Protein AF-A0A1Z4ESZ8-F1 (afdb_monomer_lite)

pLDDT: mean 89.97, std 11.58, range [32.25, 98.75]

Foldseek 3Di:
DPDPAPDQDPLLVQVLLVLQADDLVQFPDWDADVFARIKTQGDDDVRAIAAEHEEEFDLDVLVVCCVPPPCQVVCVQVVHDHPDPVNPQAFDWDWDWDWDADPVGIDDTDTGIDGDGDPPPGDALLVRLLVVLVVSQVVNVVHDPRHLFYAYEYEYPHCVPPFADDQQDWGFLPRNNDPSSVVSLQPGRHLWYWYWGAGPVRFIWIFTNVQSVVVVLQVLLLVLCCVQPNHPVVADQLLSQVLSQLLCVVVVHHWFWDQDPVGTFIDDRQWTWGQDPVGIDIGGRNSHRDGDGDDRDDRPDDPVSSCSSSVSSVVCVVPHIDIDSDIDGTSDHSVRSCVVVVSDPPPPVPDD

Secondary structure (DSSP, 8-state):
-PPPP-PPPHHHHHHHHHHHH--GGGEEEEEE-SSSSEEEEESSTT--EEEEEEEEE-SSHHHHHHHHSTTHHHHHHHTPPPSSTTHHHHSEEEEEEE--EETTEEPPPEEEEEEE---TTPPPHHHHHHHHHHHHHHHGGGSPTT-S-EEEEEEE--TTT--PPPTTS-EEHHHHS-HHHHHHHHH---S-EEEEEE-TT--EEEEEHHHHHHHHHHHHHHHHHHHHHSSGGGS-HHHHHHHHHHHHHHTT--PEEEEETTEEEEEETTEEEEEETTEEEEEE-TTSPPPPPPPPPPP-S-HHHHHHHHHHHHHHHHH---EE---B--SS-HHHHHHHTT--STTTTT--

Organism: NCBI:txid1520670

Sequence (352 aa):
MKQPRPWITKQQIERMIFNTVYNPDHVADVSPHDRPDFVLTAYGPRQSKFGVEITEVFEDESEARLQNIDGYFDDLMEGKPHRHRDDIDALKVETVQIMTRGAEGLDEPVSVRAIVRQVTGHPSLAALLAQRIQDKDARAANYKPGLTHVNLVINDRTHRVLSPPALGDDYPVTTYLSADLRAALSGSRFHEVHLVSQDSKGNETVRGLRTLMMVEAAYVFLE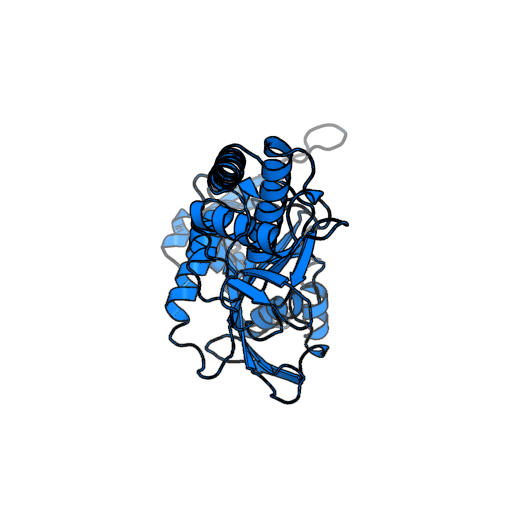AVKATVGAPHECSDEDSHLLFIAACERQGFTLHYVDDESGVHAQFGSVGVQFTDSGIKLFDGYYRAPQTPTDRPASTLDPELTEQIVGKYVEFAETGSFSCAYGVAPVRTFKQSREELGITEAAEKMEC

Radius of gyration: 23.89 Å; chains: 1; bounding box: 64×58×65 Å

Structure (mmCIF, N/CA/C/O backbone):
data_AF-A0A1Z4ESZ8-F1
#
_entry.id   AF-A0A1Z4ESZ8-F1
#
loop_
_atom_site.group_PDB
_atom_site.id
_atom_site.type_symbol
_atom_site.label_atom_id
_atom_site.label_alt_id
_atom_site.label_comp_id
_atom_site.label_asym_id
_atom_site.label_entity_id
_atom_site.label_seq_id
_atom_site.pdbx_PDB_ins_code
_atom_site.Cartn_x
_atom_site.Cartn_y
_atom_site.Cartn_z
_atom_site.occupancy
_atom_site.B_iso_or_equiv
_atom_site.auth_seq_id
_atom_site.auth_comp_id
_atom_site.auth_asym_id
_atom_site.auth_atom_id
_atom_site.pdbx_PDB_model_num
ATOM 1 N N . MET A 1 1 ? -34.989 4.803 28.672 1.00 38.62 1 MET A N 1
ATOM 2 C CA . MET A 1 1 ? -34.139 3.724 28.125 1.00 38.62 1 MET A CA 1
ATOM 3 C C . MET A 1 1 ? -33.509 4.246 26.846 1.00 38.62 1 MET A C 1
ATOM 5 O O . MET A 1 1 ? -34.247 4.498 25.903 1.00 38.62 1 MET A O 1
ATOM 9 N N . LYS A 1 2 ? -32.196 4.515 26.833 1.00 40.22 2 LYS A N 1
ATOM 10 C CA . LYS A 1 2 ? -31.487 4.820 25.580 1.00 40.22 2 LYS A CA 1
ATOM 11 C C . LYS A 1 2 ? -31.473 3.525 24.765 1.00 40.22 2 LYS A C 1
ATOM 13 O O . LYS A 1 2 ? -31.100 2.491 25.314 1.00 40.22 2 LYS A O 1
ATOM 18 N N . GLN A 1 3 ? -31.955 3.555 23.524 1.00 40.12 3 GLN A N 1
ATOM 19 C CA . GLN A 1 3 ? -31.787 2.404 22.639 1.00 40.12 3 GLN A CA 1
ATOM 20 C C . GLN A 1 3 ? -30.281 2.135 22.491 1.00 40.12 3 GLN A C 1
ATOM 22 O O . GLN A 1 3 ? -29.522 3.101 22.363 1.00 40.12 3 GLN A O 1
ATOM 27 N N . PRO A 1 4 ? -29.836 0.870 22.574 1.00 46.72 4 PRO A N 1
ATOM 28 C CA . PRO A 1 4 ? -28.438 0.539 22.339 1.00 46.72 4 PRO A CA 1
ATOM 29 C C . PRO A 1 4 ? -28.045 1.030 20.942 1.00 46.72 4 PRO A C 1
ATOM 31 O O . PRO A 1 4 ? -28.818 0.887 19.991 1.00 46.72 4 PRO A O 1
ATOM 34 N N . ARG A 1 5 ? -26.877 1.670 20.838 1.00 51.44 5 ARG A N 1
ATOM 35 C CA . ARG A 1 5 ? -26.348 2.154 19.558 1.00 51.44 5 ARG A CA 1
ATOM 36 C C . ARG A 1 5 ? -26.197 0.950 18.611 1.00 51.44 5 ARG A C 1
ATOM 38 O O . ARG A 1 5 ? -25.740 -0.095 19.068 1.00 51.44 5 ARG A O 1
ATOM 45 N N . PRO A 1 6 ? -26.588 1.048 17.328 1.00 57.00 6 PRO A N 1
ATOM 46 C CA . PRO A 1 6 ? -26.322 -0.020 16.375 1.00 57.00 6 PRO A CA 1
ATOM 47 C C . PRO A 1 6 ? -24.807 -0.127 16.174 1.00 57.00 6 PRO A C 1
ATOM 49 O O . PRO A 1 6 ? -24.168 0.792 15.662 1.00 57.00 6 PRO A O 1
ATOM 52 N N . TRP A 1 7 ? -24.240 -1.229 16.650 1.00 70.12 7 TRP A N 1
ATOM 53 C CA . TRP A 1 7 ? -22.808 -1.500 16.609 1.00 70.12 7 TRP A CA 1
ATOM 54 C C . TRP A 1 7 ? -22.359 -1.862 15.194 1.00 70.12 7 TRP A C 1
ATOM 56 O O . TRP A 1 7 ? -23.068 -2.567 14.473 1.00 70.12 7 TRP A O 1
ATOM 66 N N . ILE A 1 8 ? -21.168 -1.400 14.808 1.00 81.56 8 ILE A N 1
ATOM 67 C CA . ILE A 1 8 ? -20.562 -1.762 13.526 1.00 81.56 8 ILE A CA 1
ATOM 68 C C . ILE A 1 8 ? -19.919 -3.140 13.679 1.00 81.56 8 ILE A C 1
ATOM 70 O O . ILE A 1 8 ? -19.031 -3.343 14.503 1.00 81.56 8 ILE A O 1
ATOM 74 N N . THR A 1 9 ? -20.378 -4.106 12.894 1.00 88.44 9 THR A N 1
ATOM 75 C CA . THR A 1 9 ? -19.790 -5.448 12.849 1.00 88.44 9 THR A CA 1
ATOM 76 C C . THR A 1 9 ? -18.448 -5.435 12.118 1.00 88.44 9 THR A C 1
ATOM 78 O O . THR A 1 9 ? -18.208 -4.599 11.247 1.00 88.44 9 THR A O 1
ATOM 81 N N . LYS A 1 10 ? -17.596 -6.429 12.393 1.00 89.62 10 LYS A N 1
ATOM 82 C CA . LYS A 1 10 ? -16.334 -6.625 11.664 1.00 89.62 10 LYS A CA 1
ATOM 83 C C . LYS A 1 10 ? -16.539 -6.653 10.138 1.00 89.62 10 LYS A C 1
ATOM 85 O O . LYS A 1 10 ? -15.829 -5.960 9.422 1.00 89.62 10 LYS A O 1
ATOM 90 N N . GLN A 1 11 ? -17.560 -7.367 9.658 1.00 92.31 11 GLN A N 1
ATOM 91 C CA . GLN A 1 11 ? -17.887 -7.439 8.226 1.00 92.31 11 GLN A CA 1
ATOM 92 C C . GLN A 1 11 ? -18.282 -6.075 7.638 1.00 92.31 11 GLN A C 1
ATOM 94 O O . GLN A 1 11 ? -17.966 -5.782 6.487 1.00 92.31 11 GLN A O 1
ATOM 99 N N . GLN A 1 12 ? -18.960 -5.221 8.413 1.00 92.75 12 GLN A N 1
ATOM 100 C CA . GLN A 1 12 ? -19.260 -3.852 7.986 1.00 92.75 12 GLN A CA 1
ATOM 101 C C . GLN A 1 12 ? -17.991 -2.997 7.922 1.00 92.75 12 GLN A C 1
ATOM 103 O O . GLN A 1 12 ? -17.829 -2.271 6.949 1.00 92.75 12 GLN A O 1
ATOM 108 N N . ILE A 1 13 ? -17.074 -3.119 8.890 1.00 93.12 13 ILE A N 1
ATOM 109 C CA . ILE A 1 13 ? -15.771 -2.429 8.850 1.00 93.12 13 ILE A CA 1
ATOM 110 C C . ILE A 1 13 ? -14.974 -2.870 7.618 1.00 93.12 13 ILE A C 1
ATOM 112 O O . ILE A 1 13 ? -14.523 -2.024 6.852 1.00 93.12 13 ILE A O 1
ATOM 116 N N . GLU A 1 14 ? -14.860 -4.178 7.376 1.00 96.19 14 GLU A N 1
ATOM 117 C CA . GLU A 1 14 ? -14.172 -4.725 6.200 1.00 96.19 14 GLU A CA 1
ATOM 118 C C . GLU A 1 14 ? -14.803 -4.226 4.899 1.00 96.19 14 GLU A C 1
ATOM 120 O O . GLU A 1 14 ? -14.090 -3.819 3.983 1.00 96.19 14 GLU A O 1
ATOM 125 N N . ARG A 1 15 ? -16.140 -4.171 4.831 1.00 96.19 15 ARG A N 1
ATOM 126 C CA . ARG A 1 15 ? -16.850 -3.620 3.671 1.00 96.19 15 ARG A CA 1
ATOM 127 C C . ARG A 1 15 ? -16.594 -2.126 3.483 1.00 96.19 15 ARG A C 1
ATOM 129 O O . ARG A 1 15 ? -16.472 -1.680 2.346 1.00 96.19 15 ARG A O 1
ATOM 136 N N . MET A 1 16 ? -16.513 -1.360 4.568 1.00 95.94 16 MET A N 1
ATOM 137 C CA . MET A 1 16 ? -16.183 0.062 4.510 1.00 95.94 16 MET A CA 1
ATOM 138 C C . MET A 1 16 ? -14.753 0.268 3.992 1.00 95.94 16 MET A C 1
ATOM 140 O O . MET A 1 16 ? -14.576 1.045 3.063 1.00 95.94 16 MET A O 1
ATOM 144 N N . ILE A 1 17 ? -13.764 -0.478 4.507 1.00 97.56 17 ILE A N 1
ATOM 145 C CA . ILE A 1 17 ? -12.368 -0.428 4.027 1.00 97.56 17 ILE A CA 1
ATOM 146 C C . ILE A 1 17 ? -12.288 -0.825 2.546 1.00 97.56 17 ILE A C 1
ATOM 148 O O . ILE A 1 17 ? -11.604 -0.176 1.756 1.00 97.56 17 ILE A O 1
ATOM 152 N N . PHE A 1 18 ? -13.005 -1.881 2.153 1.00 98.00 18 PHE A N 1
ATOM 153 C CA . PHE A 1 18 ? -13.087 -2.326 0.764 1.00 98.00 18 PHE A CA 1
ATOM 154 C C . PHE A 1 18 ? -13.586 -1.209 -0.165 1.00 98.00 18 PHE A C 1
ATOM 156 O O . PHE A 1 18 ? -12.952 -0.928 -1.183 1.00 98.00 18 PHE A O 1
ATOM 163 N N . ASN A 1 19 ? -14.683 -0.540 0.207 1.00 97.19 19 ASN A N 1
ATOM 164 C CA . ASN A 1 19 ? -15.275 0.553 -0.568 1.00 97.19 19 ASN A CA 1
ATOM 165 C C . ASN A 1 19 ? -14.361 1.791 -0.663 1.00 97.19 19 ASN A C 1
ATOM 167 O O . ASN A 1 19 ? -14.568 2.624 -1.544 1.00 97.19 19 ASN A O 1
ATOM 171 N N . THR A 1 20 ? -13.361 1.928 0.213 1.00 98.00 20 THR A N 1
ATOM 172 C CA . THR A 1 20 ? -12.365 3.004 0.125 1.00 98.00 20 THR A CA 1
ATOM 173 C C . THR A 1 20 ? -11.458 2.847 -1.094 1.00 98.00 20 THR A C 1
ATOM 175 O O . THR A 1 20 ? -11.047 3.843 -1.685 1.00 98.00 20 THR A O 1
ATOM 178 N N . VAL A 1 21 ? -11.166 1.609 -1.501 1.00 98.00 21 VAL A N 1
ATOM 179 C CA . VAL A 1 21 ? -10.238 1.301 -2.604 1.00 98.00 21 VAL A CA 1
ATOM 180 C C . VAL A 1 21 ? -10.980 0.896 -3.877 1.00 98.00 21 VAL A C 1
ATOM 182 O O . VAL A 1 21 ? -10.593 1.292 -4.975 1.00 98.00 21 VAL A O 1
ATOM 185 N N . TYR A 1 22 ? -12.048 0.111 -3.744 1.00 97.69 22 TYR A N 1
ATOM 186 C CA . TYR A 1 22 ? -12.740 -0.498 -4.873 1.00 97.69 22 TYR A CA 1
ATOM 187 C C . TYR A 1 22 ? -14.083 0.167 -5.144 1.00 97.69 22 TYR A C 1
ATOM 189 O O . TYR A 1 22 ? -14.877 0.387 -4.231 1.00 97.69 22 TYR A O 1
ATOM 197 N N . ASN A 1 23 ? -14.367 0.416 -6.424 1.00 95.56 23 ASN A N 1
ATOM 198 C CA . ASN A 1 23 ? -15.691 0.823 -6.874 1.00 95.56 23 ASN A CA 1
ATOM 199 C C . ASN A 1 23 ? -16.489 -0.418 -7.306 1.00 95.56 23 ASN A C 1
ATOM 201 O O . ASN A 1 23 ? -16.127 -1.027 -8.318 1.00 95.56 23 ASN A O 1
ATOM 205 N N . PRO A 1 24 ? -17.577 -0.790 -6.604 1.00 92.88 24 PRO A N 1
ATOM 206 C CA . PRO A 1 24 ? -18.427 -1.907 -7.010 1.00 92.88 24 PRO A CA 1
ATOM 207 C C . PRO A 1 24 ? -18.969 -1.773 -8.439 1.00 92.88 24 PRO A C 1
ATOM 209 O O . PRO A 1 24 ? -19.173 -2.784 -9.098 1.00 92.88 24 PRO A O 1
ATOM 212 N N . ASP A 1 25 ? -19.129 -0.547 -8.947 1.00 93.94 25 ASP A N 1
ATOM 213 C CA . ASP A 1 25 ? -19.635 -0.304 -10.303 1.00 93.94 25 ASP A CA 1
ATOM 214 C C . ASP A 1 25 ? -18.610 -0.653 -11.399 1.00 93.94 25 ASP A C 1
ATOM 216 O O . ASP A 1 25 ? -18.964 -0.759 -12.572 1.00 93.94 25 ASP A O 1
ATOM 220 N N . HIS A 1 26 ? -17.335 -0.852 -11.043 1.00 93.69 26 HIS A N 1
ATOM 221 C CA . HIS A 1 26 ? -16.265 -1.235 -11.976 1.00 93.69 26 HIS A CA 1
ATOM 222 C C . HIS A 1 26 ? -16.089 -2.754 -12.112 1.00 93.69 26 HIS A C 1
ATOM 224 O O . HIS A 1 26 ? -15.237 -3.215 -12.874 1.00 93.69 26 HIS A O 1
ATOM 230 N N . VAL A 1 27 ? -16.892 -3.546 -11.401 1.00 95.25 27 VAL A N 1
ATOM 231 C CA . VAL A 1 27 ? -16.873 -5.012 -11.456 1.00 95.25 27 VAL A CA 1
ATOM 232 C C . VAL A 1 27 ? -18.283 -5.561 -11.649 1.00 95.25 27 VAL A C 1
ATOM 234 O O . VAL A 1 27 ? -19.268 -4.904 -11.333 1.00 95.25 27 VAL A O 1
ATOM 237 N N . ALA A 1 28 ? -18.386 -6.770 -12.195 1.00 95.19 28 ALA A N 1
ATOM 238 C CA . ALA A 1 28 ? -19.669 -7.412 -12.464 1.00 95.19 28 ALA A CA 1
ATOM 239 C C . ALA A 1 28 ? -20.355 -7.926 -11.190 1.00 95.19 28 ALA A C 1
ATOM 241 O O . ALA A 1 28 ? -21.580 -7.981 -11.132 1.00 95.19 28 ALA A O 1
ATOM 242 N N . ASP A 1 29 ? -19.569 -8.341 -10.195 1.00 96.94 29 ASP A N 1
ATOM 243 C CA . ASP A 1 29 ? -20.065 -8.857 -8.919 1.00 96.94 29 ASP A CA 1
ATOM 244 C C . ASP A 1 29 ? -19.020 -8.676 -7.810 1.00 96.94 29 ASP A C 1
ATOM 246 O O . ASP A 1 29 ? -17.814 -8.748 -8.072 1.00 96.94 29 ASP A O 1
ATOM 250 N N . VAL A 1 30 ? -19.494 -8.489 -6.574 1.00 97.25 30 VAL A N 1
ATOM 251 C CA . VAL A 1 30 ? -18.685 -8.456 -5.347 1.00 97.25 30 VAL A CA 1
ATOM 252 C C . VAL A 1 30 ? -19.344 -9.359 -4.313 1.00 97.25 30 VAL A C 1
ATOM 254 O O . VAL A 1 30 ? -20.401 -9.029 -3.772 1.00 97.25 30 VAL A O 1
ATOM 257 N N . SER A 1 31 ? -18.676 -10.457 -3.973 1.00 97.06 31 SER A N 1
ATOM 258 C CA . SER A 1 31 ? -19.169 -11.434 -3.000 1.00 97.06 31 SER A CA 1
ATOM 259 C C . SER A 1 31 ? -18.265 -11.487 -1.761 1.00 97.06 31 SER A C 1
ATOM 261 O O . SER A 1 31 ? -17.045 -11.585 -1.919 1.00 97.06 31 SER A O 1
ATOM 263 N N . PRO A 1 32 ? -18.815 -11.414 -0.531 1.00 97.19 32 PRO A N 1
ATOM 264 C CA . PRO A 1 32 ? -18.036 -11.652 0.680 1.00 97.19 32 PRO A CA 1
ATOM 265 C C . PRO A 1 32 ? -17.621 -13.124 0.757 1.00 97.19 32 PRO A C 1
ATOM 267 O O . PRO A 1 32 ? -18.346 -14.016 0.302 1.00 97.19 32 PRO A O 1
ATOM 270 N N . HIS A 1 33 ? -16.452 -13.385 1.325 1.00 96.50 33 HIS A N 1
ATOM 271 C CA . HIS A 1 33 ? -15.898 -14.725 1.462 1.00 96.50 33 HIS A CA 1
ATOM 272 C C . HIS A 1 33 ? -14.962 -14.781 2.679 1.00 96.50 33 HIS A C 1
ATOM 274 O O . HIS A 1 33 ? -14.528 -13.752 3.166 1.00 96.50 33 HIS A O 1
ATOM 280 N N . ASP A 1 34 ? -14.660 -15.969 3.207 1.00 92.56 34 ASP A N 1
ATOM 281 C CA . ASP A 1 34 ? -13.824 -16.058 4.418 1.00 92.56 34 ASP A CA 1
ATOM 282 C C . ASP A 1 34 ? -12.325 -15.882 4.121 1.00 92.56 34 ASP A C 1
ATOM 284 O O . ASP A 1 34 ? -11.550 -15.500 4.994 1.00 92.56 34 ASP A O 1
ATOM 288 N N . ARG A 1 35 ? -11.902 -16.296 2.917 1.00 94.88 35 ARG A N 1
ATOM 289 C CA . ARG A 1 35 ? -10.501 -16.356 2.455 1.00 94.88 35 ARG A CA 1
ATOM 290 C C . ARG A 1 35 ? -10.402 -16.288 0.920 1.00 94.88 35 ARG A C 1
ATOM 292 O O . ARG A 1 35 ? -10.638 -17.315 0.268 1.00 94.88 35 ARG A O 1
ATOM 299 N N . PRO A 1 36 ? -10.069 -15.144 0.306 1.00 97.38 36 PRO A N 1
ATOM 300 C CA . PRO A 1 36 ? -9.912 -13.826 0.934 1.00 97.38 36 PRO A CA 1
ATOM 301 C C . PRO A 1 36 ? -11.265 -13.224 1.352 1.00 97.38 36 PRO A C 1
ATOM 303 O O . PRO A 1 36 ? -12.292 -13.818 1.024 1.00 97.38 36 PRO A O 1
ATOM 306 N N . ASP A 1 37 ? -11.261 -12.075 2.037 1.00 97.94 37 ASP A N 1
ATOM 307 C CA . ASP A 1 37 ? -12.473 -11.411 2.567 1.00 97.94 37 ASP A CA 1
ATOM 308 C C . ASP A 1 37 ? -13.522 -11.058 1.488 1.00 97.94 37 ASP A C 1
ATOM 310 O O . ASP A 1 37 ? -14.734 -11.114 1.718 1.00 97.94 37 ASP A O 1
ATOM 314 N N . PHE A 1 38 ? -13.073 -10.732 0.270 1.00 98.38 38 PHE A N 1
ATOM 315 C CA . PHE A 1 38 ? -13.943 -10.471 -0.879 1.00 98.38 38 PHE A CA 1
ATOM 316 C C . PHE A 1 38 ? -13.449 -11.172 -2.143 1.00 98.38 38 PHE A C 1
ATOM 318 O O . PHE A 1 38 ? -12.249 -11.263 -2.403 1.00 98.38 38 PHE A O 1
ATOM 325 N N . VAL A 1 39 ? -14.386 -11.620 -2.979 1.00 98.25 39 VAL A N 1
ATOM 326 C CA . VAL A 1 39 ? -14.124 -12.105 -4.340 1.00 98.25 39 VAL A CA 1
ATOM 327 C C . VAL A 1 39 ? -14.911 -11.258 -5.327 1.00 98.25 39 VAL A C 1
ATOM 329 O O . VAL A 1 39 ? -16.138 -11.161 -5.232 1.00 98.25 39 VAL A O 1
ATOM 332 N N . LEU A 1 40 ? -14.198 -10.678 -6.286 1.00 97.94 40 LEU A N 1
ATOM 333 C CA . LEU A 1 40 ? -14.747 -9.812 -7.317 1.00 97.94 40 LEU A CA 1
ATOM 334 C C . LEU A 1 40 ? -14.712 -10.535 -8.658 1.00 97.94 40 LEU A C 1
ATOM 336 O O . LEU A 1 40 ? -13.779 -11.288 -8.948 1.00 97.94 40 LEU A O 1
ATOM 340 N N . THR A 1 41 ? -15.720 -10.283 -9.486 1.00 96.81 41 THR A N 1
ATOM 341 C CA . THR A 1 41 ? -15.767 -10.766 -10.870 1.00 96.81 41 THR A CA 1
ATOM 342 C C . THR A 1 41 ? -15.554 -9.585 -11.807 1.00 96.81 41 THR A C 1
ATOM 344 O O . THR A 1 41 ? -16.381 -8.678 -11.853 1.00 96.81 41 THR A O 1
ATOM 347 N N . ALA A 1 42 ? -14.453 -9.576 -12.556 1.00 92.62 42 ALA A N 1
ATOM 348 C CA . ALA A 1 42 ? -14.170 -8.510 -13.511 1.00 92.62 42 ALA A CA 1
ATOM 349 C C . ALA A 1 42 ? -15.162 -8.534 -14.686 1.00 92.62 42 ALA A C 1
ATOM 351 O O . ALA A 1 42 ? -15.599 -9.602 -15.131 1.00 92.62 42 ALA A O 1
ATOM 352 N N . TYR A 1 43 ? -15.480 -7.358 -15.232 1.00 88.81 43 TYR A N 1
ATOM 353 C CA . TYR A 1 43 ? -16.178 -7.275 -16.512 1.00 88.81 43 TYR A CA 1
ATOM 354 C C . TYR A 1 43 ? -15.297 -7.834 -17.635 1.00 88.81 43 TYR A C 1
ATOM 356 O O . TYR A 1 43 ? -14.094 -7.588 -17.684 1.00 88.81 43 TYR A O 1
ATOM 364 N N . GLY A 1 44 ? -15.902 -8.577 -18.561 1.00 82.50 44 GLY A N 1
ATOM 365 C CA . GLY A 1 44 ? -15.219 -9.070 -19.753 1.00 82.50 44 GLY A CA 1
ATOM 366 C C . GLY A 1 44 ? -15.637 -10.483 -20.159 1.00 82.50 44 GLY A C 1
ATOM 367 O O . GLY A 1 44 ? -16.321 -11.182 -19.408 1.00 82.50 44 GLY A O 1
ATOM 368 N N . PRO A 1 45 ? -15.203 -10.936 -21.346 1.00 72.00 45 PRO A N 1
ATOM 369 C CA . PRO A 1 45 ? -15.664 -12.188 -21.947 1.00 72.00 45 PRO A CA 1
ATOM 370 C C . PRO A 1 45 ? -15.266 -13.439 -21.152 1.00 72.00 45 PRO A C 1
ATOM 372 O O . PRO A 1 45 ? -15.931 -14.463 -21.254 1.00 72.00 45 PRO A O 1
ATOM 375 N N . ARG A 1 46 ? -14.193 -13.365 -20.351 1.00 77.25 46 ARG A N 1
ATOM 376 C CA . ARG A 1 46 ? -13.706 -14.482 -19.524 1.00 77.25 46 ARG A CA 1
ATOM 377 C C . ARG A 1 46 ? -14.193 -14.446 -18.071 1.00 77.25 46 ARG A C 1
ATOM 379 O O . ARG A 1 46 ? -13.929 -15.407 -17.360 1.00 77.25 46 ARG A O 1
ATOM 386 N N . GLN A 1 47 ? -14.863 -13.366 -17.641 1.00 83.69 47 GLN A N 1
ATOM 387 C CA . GLN A 1 47 ? -15.348 -13.160 -16.263 1.00 83.69 47 GLN A CA 1
ATOM 388 C C . GLN A 1 47 ? -14.344 -13.626 -15.193 1.00 83.69 47 GLN A C 1
ATOM 390 O O . GLN A 1 47 ? -14.669 -14.412 -14.298 1.00 83.69 47 GLN A O 1
ATOM 395 N N . SER A 1 48 ? -13.087 -13.192 -15.322 1.00 92.94 48 SER A N 1
ATOM 396 C CA . SER A 1 48 ? -12.027 -13.574 -14.390 1.00 92.94 48 SER A CA 1
ATOM 397 C C . SER A 1 48 ? -12.354 -13.099 -12.978 1.00 92.94 48 SER A C 1
ATOM 399 O O . SER A 1 48 ? -12.876 -11.998 -12.788 1.00 92.94 48 SER A O 1
ATOM 401 N N . LYS A 1 49 ? -12.019 -13.926 -11.987 1.00 96.94 49 LYS A N 1
ATOM 402 C CA . LYS A 1 49 ? -12.243 -13.624 -10.574 1.00 96.94 49 LYS A CA 1
ATOM 403 C C . LYS A 1 49 ? -10.936 -13.306 -9.884 1.00 96.94 49 LYS A C 1
ATOM 405 O O . LYS A 1 49 ? -9.954 -14.009 -10.102 1.00 96.94 49 LYS A O 1
ATOM 410 N N . PHE A 1 50 ? -10.948 -12.318 -9.007 1.00 97.50 50 PHE A N 1
ATOM 411 C CA . PHE A 1 50 ? -9.813 -12.000 -8.151 1.00 97.50 50 PHE A CA 1
ATOM 412 C C . PHE A 1 50 ? -10.275 -11.728 -6.725 1.00 97.50 50 PHE A C 1
ATOM 414 O O . PHE A 1 50 ? -11.461 -11.515 -6.464 1.00 97.50 50 PHE A O 1
ATOM 421 N N . GLY A 1 51 ? -9.338 -11.833 -5.794 1.00 98.06 51 GLY A N 1
ATOM 422 C CA . GLY A 1 51 ? -9.598 -11.664 -4.376 1.00 98.06 51 GLY A CA 1
ATOM 423 C C . GLY A 1 51 ? -9.151 -10.312 -3.844 1.00 98.06 51 GLY A C 1
ATOM 424 O O . GLY A 1 51 ? -8.190 -9.733 -4.346 1.00 98.06 51 GLY A O 1
ATOM 425 N N . VAL A 1 52 ? -9.794 -9.859 -2.776 1.00 98.62 52 VAL A N 1
ATOM 426 C CA . VAL A 1 52 ? -9.326 -8.736 -1.962 1.00 98.62 52 VAL A CA 1
ATOM 427 C C . VAL A 1 52 ? -9.344 -9.165 -0.503 1.00 98.62 52 VAL A C 1
ATOM 429 O O . VAL A 1 52 ? -10.394 -9.513 0.032 1.00 98.62 52 VAL A O 1
ATOM 432 N N . GLU A 1 53 ? -8.168 -9.166 0.112 1.00 98.50 53 GLU A N 1
ATOM 433 C CA . GLU A 1 53 ? -7.980 -9.384 1.544 1.00 98.50 53 GLU A CA 1
ATOM 434 C C . GLU A 1 53 ? -7.935 -8.031 2.253 1.00 98.50 53 GLU A C 1
ATOM 436 O O . GLU A 1 53 ? -7.250 -7.113 1.797 1.00 98.50 53 GLU A O 1
ATOM 441 N N . ILE A 1 54 ? -8.622 -7.913 3.383 1.00 98.38 54 ILE A N 1
ATOM 442 C CA . ILE A 1 54 ? -8.641 -6.727 4.226 1.00 98.38 54 ILE A CA 1
ATOM 443 C C . ILE A 1 54 ? -7.888 -7.006 5.530 1.00 98.38 54 ILE A C 1
ATOM 445 O O . ILE A 1 54 ? -7.901 -8.091 6.125 1.00 98.38 54 ILE A O 1
ATOM 449 N N . THR A 1 55 ? -7.180 -5.995 6.006 1.00 97.62 55 THR A N 1
ATOM 450 C CA . THR A 1 55 ? -6.590 -6.015 7.336 1.00 97.62 55 THR A CA 1
ATOM 451 C C . THR A 1 55 ? -6.455 -4.612 7.882 1.00 97.62 55 THR A C 1
ATOM 453 O O . THR A 1 55 ? -6.461 -3.628 7.149 1.00 97.62 55 THR A O 1
ATOM 456 N N . GLU A 1 56 ? -6.287 -4.533 9.190 1.00 96.62 56 GLU A N 1
ATOM 457 C CA . GLU A 1 56 ? -5.983 -3.293 9.886 1.00 96.62 56 GLU A CA 1
ATOM 458 C C . GLU A 1 56 ? -4.609 -3.420 10.545 1.00 96.62 56 GLU A C 1
ATOM 460 O O . GLU A 1 56 ? -4.169 -4.524 10.896 1.00 96.62 56 GLU A O 1
ATOM 465 N N . VAL A 1 57 ? -3.922 -2.291 10.686 1.00 95.38 57 VAL A N 1
ATOM 466 C CA . VAL A 1 57 ? -2.681 -2.176 11.453 1.00 95.38 57 VAL A CA 1
ATOM 467 C C . VAL A 1 57 ? -2.905 -1.197 12.592 1.00 95.38 57 VAL A C 1
ATOM 469 O 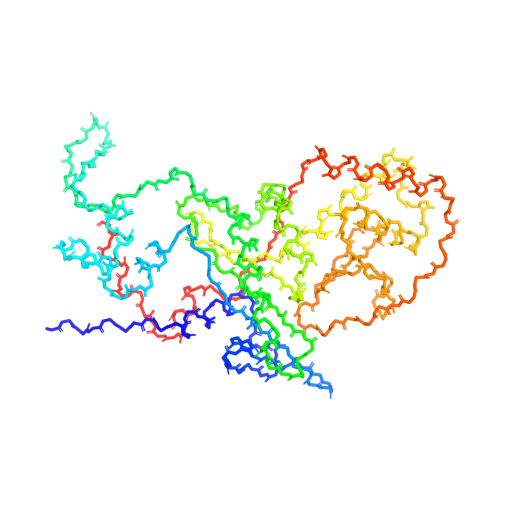O . VAL A 1 57 ? -3.375 -0.086 12.376 1.00 95.38 57 VAL A O 1
ATOM 472 N N . PHE A 1 58 ? -2.545 -1.634 13.794 1.00 92.31 58 PHE A N 1
ATOM 473 C CA . PHE A 1 58 ? -2.565 -0.862 15.030 1.00 92.31 58 PHE A CA 1
ATOM 474 C C . PHE A 1 58 ? -1.141 -0.813 15.587 1.00 92.31 58 PHE A C 1
ATOM 476 O O . PHE A 1 58 ? -0.324 -1.670 15.248 1.00 92.31 58 PHE A O 1
ATOM 483 N N . GLU A 1 59 ? -0.863 0.161 16.451 1.00 88.75 59 GLU A N 1
ATOM 484 C CA . GLU A 1 59 ? 0.438 0.295 17.126 1.00 88.75 59 GLU A CA 1
ATOM 485 C C . GLU A 1 59 ? 0.774 -0.945 17.953 1.00 88.75 59 GLU A C 1
ATOM 487 O O . GLU A 1 59 ? 1.882 -1.472 17.888 1.00 88.75 59 GLU A O 1
ATOM 492 N N . ASP A 1 60 ? -0.215 -1.429 18.701 1.00 88.75 60 ASP A N 1
ATOM 493 C CA . ASP A 1 60 ? -0.136 -2.644 19.489 1.00 88.75 60 ASP A CA 1
ATOM 494 C C . ASP A 1 60 ? -1.516 -3.315 19.591 1.00 88.75 60 ASP A C 1
ATOM 496 O O . ASP A 1 60 ? -2.544 -2.801 19.132 1.00 88.75 60 ASP A O 1
ATOM 500 N N . GLU A 1 61 ? -1.540 -4.514 20.171 1.00 90.06 61 GLU A N 1
ATOM 501 C CA . GLU A 1 61 ? -2.785 -5.258 20.337 1.00 90.06 61 GLU A CA 1
ATOM 502 C C . GLU A 1 61 ? -3.739 -4.618 21.350 1.00 90.06 61 GLU A C 1
ATOM 504 O O . GLU A 1 61 ? -4.951 -4.808 21.245 1.00 90.06 61 GLU A O 1
ATOM 509 N N . SER A 1 62 ? -3.217 -3.879 22.330 1.00 91.06 62 SER A N 1
ATOM 510 C CA . SER A 1 62 ? -4.022 -3.217 23.356 1.00 91.06 62 SER A CA 1
ATOM 511 C C . SER A 1 62 ? -4.839 -2.082 22.742 1.00 91.06 62 SER A C 1
ATOM 513 O O . SER A 1 62 ? -6.024 -1.962 23.040 1.00 91.06 62 SER A O 1
ATOM 515 N N . GLU A 1 63 ? -4.263 -1.315 21.814 1.00 89.06 63 GLU A N 1
ATOM 516 C CA . GLU A 1 63 ? -4.970 -0.316 21.008 1.00 89.06 63 GLU A CA 1
ATOM 517 C C . GLU A 1 63 ? -6.000 -0.977 20.089 1.00 89.06 63 GLU A C 1
ATOM 519 O O . GLU A 1 63 ? -7.146 -0.532 20.027 1.00 89.06 63 GLU A O 1
ATOM 524 N N . ALA A 1 64 ? -5.637 -2.084 19.429 1.00 89.31 64 ALA A N 1
ATOM 525 C CA . ALA A 1 64 ? -6.582 -2.840 18.609 1.00 89.31 64 ALA A CA 1
ATOM 526 C C . ALA A 1 64 ? -7.799 -3.292 19.430 1.00 89.31 64 ALA A C 1
ATOM 528 O O . ALA A 1 64 ? -8.938 -3.183 18.978 1.00 89.31 64 ALA A O 1
ATOM 529 N N . ARG A 1 65 ? -7.573 -3.776 20.656 1.00 91.06 65 ARG A N 1
ATOM 530 C CA . ARG A 1 65 ? -8.637 -4.159 21.588 1.00 91.06 65 ARG A CA 1
ATOM 531 C C . ARG A 1 65 ? -9.436 -2.954 22.066 1.00 91.06 65 ARG A C 1
ATOM 533 O O . ARG A 1 65 ? -10.658 -3.038 22.107 1.00 91.06 65 ARG A O 1
ATOM 540 N N . LEU A 1 66 ? -8.778 -1.847 22.396 1.00 89.81 66 LEU A N 1
ATOM 541 C CA . LEU A 1 66 ? -9.437 -0.628 22.857 1.00 89.81 66 LEU A CA 1
ATOM 542 C C . LEU A 1 66 ? -10.386 -0.055 21.796 1.00 89.81 66 LEU A C 1
ATOM 544 O O . LEU A 1 66 ? -11.472 0.404 22.142 1.00 89.81 66 LEU A O 1
ATOM 548 N N . GLN A 1 67 ? -10.000 -0.121 20.518 1.00 86.81 67 GLN A N 1
ATOM 549 C CA . GLN A 1 67 ? -10.816 0.358 19.400 1.00 86.81 67 GLN A CA 1
ATOM 550 C C . GLN A 1 67 ? -11.905 -0.639 18.971 1.00 86.81 67 GLN A C 1
ATOM 552 O O . GLN A 1 67 ? -12.992 -0.216 18.582 1.00 86.81 67 GLN A O 1
ATOM 557 N N . ASN A 1 68 ? -11.633 -1.948 19.030 1.00 85.00 68 ASN A N 1
ATOM 558 C CA . ASN A 1 68 ? -12.516 -2.960 18.435 1.00 85.00 68 ASN A CA 1
ATOM 559 C C . ASN A 1 68 ? -13.374 -3.743 19.438 1.00 85.00 68 ASN A C 1
ATOM 561 O O . ASN A 1 68 ? -14.354 -4.370 19.030 1.00 85.00 68 ASN A O 1
ATOM 565 N N . ILE A 1 69 ? -13.023 -3.773 20.729 1.00 87.06 69 ILE A N 1
ATOM 566 C CA . ILE A 1 69 ? -13.839 -4.447 21.742 1.00 87.06 69 ILE A CA 1
ATOM 567 C C . ILE A 1 69 ? -14.922 -3.491 22.228 1.00 87.06 69 ILE A C 1
ATOM 569 O O . ILE A 1 69 ? -14.654 -2.472 22.863 1.00 87.06 69 ILE A O 1
ATOM 573 N N . ASP A 1 70 ? -16.166 -3.898 21.994 1.00 83.75 70 ASP A N 1
ATOM 574 C CA . ASP A 1 70 ? -17.337 -3.119 22.360 1.00 83.75 70 ASP A CA 1
ATOM 575 C C . ASP A 1 70 ? -17.389 -2.770 23.863 1.00 83.75 70 ASP A C 1
ATOM 577 O O . ASP A 1 70 ? -17.221 -3.634 24.743 1.00 83.75 70 ASP A O 1
ATOM 581 N N . GLY A 1 71 ? -17.607 -1.479 24.125 1.00 87.38 71 GLY A N 1
ATOM 582 C CA . GLY A 1 71 ? -17.668 -0.857 25.444 1.00 87.38 71 GLY A CA 1
ATOM 583 C C . GLY A 1 71 ? -16.364 -0.905 26.236 1.00 87.38 71 GLY A C 1
ATOM 584 O O . GLY A 1 71 ? -16.377 -0.557 27.411 1.00 87.38 71 GLY A O 1
ATOM 585 N N . TYR A 1 72 ? -15.242 -1.355 25.660 1.00 93.00 72 TYR A N 1
ATOM 586 C CA . TYR A 1 72 ? -14.040 -1.582 26.462 1.00 93.00 72 TYR A CA 1
ATOM 587 C C . TYR A 1 72 ? -13.401 -0.282 26.951 1.00 93.00 72 TYR A C 1
ATOM 589 O O . TYR A 1 72 ? -13.001 -0.197 28.110 1.00 93.00 72 TYR A O 1
ATOM 597 N N . PHE A 1 73 ? -13.375 0.748 26.102 1.00 92.06 73 PHE A N 1
ATOM 598 C CA . PHE A 1 73 ? -12.958 2.087 26.513 1.00 92.06 73 PHE A CA 1
ATOM 599 C C . PHE A 1 73 ? -13.824 2.611 27.669 1.00 92.06 73 PHE A C 1
ATOM 601 O O . PHE A 1 73 ? -13.289 2.981 28.714 1.00 92.06 73 PHE A O 1
ATOM 608 N N . ASP A 1 74 ? -15.151 2.563 27.514 1.00 93.00 74 ASP A N 1
ATOM 609 C CA . ASP A 1 74 ? -16.103 3.019 28.534 1.00 93.00 74 ASP A CA 1
ATOM 610 C C . ASP A 1 74 ? -15.945 2.233 29.841 1.00 93.00 74 ASP A C 1
ATOM 612 O O . ASP A 1 74 ? -15.890 2.817 30.919 1.00 93.00 74 ASP A O 1
ATOM 616 N N . ASP A 1 75 ? -15.787 0.911 29.759 1.00 94.19 75 ASP A N 1
ATOM 617 C CA . ASP A 1 75 ? -15.556 0.042 30.910 1.00 94.19 75 ASP A CA 1
ATOM 618 C C . ASP A 1 75 ? -14.309 0.466 31.700 1.00 94.19 75 ASP A C 1
ATOM 620 O O . ASP A 1 75 ? -14.369 0.613 32.925 1.00 94.19 75 ASP A O 1
ATOM 624 N N . LEU A 1 76 ? -13.187 0.701 31.011 1.00 94.62 76 LEU A N 1
ATOM 625 C CA . LEU A 1 76 ? -11.949 1.168 31.639 1.00 94.62 76 LEU A CA 1
ATOM 626 C C . LEU A 1 76 ? -12.139 2.557 32.266 1.00 94.62 76 LEU A C 1
ATOM 628 O O . LEU A 1 76 ? -11.729 2.793 33.408 1.00 94.62 76 LEU A O 1
ATOM 632 N N . MET A 1 77 ? -12.830 3.456 31.566 1.00 94.44 77 MET A N 1
ATOM 633 C CA . MET A 1 77 ? -13.156 4.803 32.039 1.00 94.44 77 MET A CA 1
ATOM 634 C C . MET A 1 77 ? -14.143 4.821 33.210 1.00 94.44 77 MET A C 1
ATOM 636 O O . MET A 1 77 ? -14.107 5.741 34.025 1.00 94.44 77 MET A O 1
ATOM 640 N N . GLU A 1 78 ? -14.962 3.784 33.369 1.00 94.94 78 GLU A N 1
ATOM 641 C CA . GLU A 1 78 ? -15.816 3.547 34.537 1.00 94.94 78 GLU A CA 1
ATOM 642 C C . GLU A 1 78 ? -15.054 2.861 35.685 1.00 94.94 78 GLU A C 1
ATOM 644 O O . GLU A 1 78 ? -15.534 2.820 36.815 1.00 94.94 78 GLU A O 1
ATOM 649 N N . GLY A 1 79 ? -13.818 2.408 35.448 1.00 93.69 79 GLY A N 1
ATOM 650 C CA . GLY A 1 79 ? -12.986 1.718 36.441 1.00 93.69 79 GLY A CA 1
ATOM 651 C C . GLY A 1 79 ? -13.306 0.232 36.584 1.00 93.69 79 GLY A C 1
ATOM 652 O O . GLY A 1 79 ? -12.989 -0.364 37.614 1.00 93.69 79 GLY A O 1
ATOM 653 N N . LYS A 1 80 ? -13.937 -0.375 35.573 1.00 96.00 80 LYS A N 1
ATOM 654 C CA . LYS A 1 80 ? -14.080 -1.830 35.504 1.00 96.00 80 LYS A CA 1
ATOM 655 C C . LYS A 1 80 ? -12.712 -2.478 35.234 1.00 96.00 80 LYS A C 1
ATOM 657 O O . LYS A 1 80 ? -11.817 -1.823 34.696 1.00 96.00 80 LYS A O 1
ATOM 662 N N . PRO A 1 81 ? -12.529 -3.757 35.607 1.00 95.12 81 PRO A N 1
ATOM 663 C CA . PRO A 1 81 ? -11.277 -4.465 35.364 1.00 95.12 81 PRO A CA 1
ATOM 664 C C . PRO A 1 81 ? -10.937 -4.562 33.873 1.00 95.12 81 PRO A C 1
ATOM 666 O O . PRO A 1 81 ? -11.833 -4.707 33.037 1.00 95.12 81 PRO A O 1
ATOM 669 N N . HIS A 1 82 ? -9.641 -4.580 33.554 1.00 96.00 82 HIS A N 1
ATOM 670 C CA . HIS A 1 82 ? -9.156 -4.937 32.222 1.00 96.00 82 HIS A CA 1
ATOM 671 C C . HIS A 1 82 ? -9.675 -6.316 31.811 1.00 96.00 82 HIS A C 1
ATOM 673 O O . HIS A 1 82 ? -9.703 -7.256 32.609 1.00 96.00 82 HIS A O 1
ATOM 679 N N . ARG A 1 83 ? -10.070 -6.448 30.543 1.00 93.94 83 ARG A N 1
ATOM 680 C CA . ARG A 1 83 ? -10.561 -7.719 29.991 1.00 93.94 83 ARG A CA 1
ATOM 681 C C . ARG A 1 83 ? -9.408 -8.663 29.634 1.00 93.94 83 ARG A C 1
ATOM 683 O O . ARG A 1 83 ? -9.605 -9.876 29.617 1.00 93.94 83 ARG A O 1
ATOM 690 N N . HIS A 1 84 ? -8.212 -8.122 29.392 1.00 94.25 84 HIS A N 1
ATOM 691 C CA . HIS A 1 84 ? -7.005 -8.885 29.073 1.00 94.25 84 HIS A CA 1
ATOM 692 C C . HIS A 1 84 ? -5.856 -8.533 30.013 1.00 94.25 84 HIS A C 1
ATOM 694 O O . HIS A 1 84 ? -5.702 -7.389 30.434 1.00 94.25 84 HIS A O 1
ATOM 700 N N . ARG A 1 85 ? -5.025 -9.535 30.323 1.00 93.50 85 ARG A N 1
ATOM 701 C CA . ARG A 1 85 ? -3.900 -9.380 31.252 1.00 93.50 85 ARG A CA 1
ATOM 702 C C . ARG A 1 85 ? -2.861 -8.388 30.738 1.00 93.50 85 ARG A C 1
ATOM 704 O O . ARG A 1 85 ? -2.371 -7.581 31.516 1.00 93.50 85 ARG A O 1
ATOM 711 N N . ASP A 1 86 ? -2.569 -8.438 29.443 1.00 90.69 86 ASP A N 1
ATOM 712 C CA . ASP A 1 86 ? -1.539 -7.601 28.819 1.00 90.69 86 ASP A CA 1
ATOM 713 C C . ASP A 1 86 ? -1.956 -6.119 28.757 1.00 90.69 86 ASP A C 1
ATOM 715 O O . ASP A 1 86 ? -1.110 -5.232 28.663 1.00 90.69 86 ASP A O 1
ATOM 719 N N . ASP A 1 87 ? -3.256 -5.831 28.897 1.00 92.00 87 ASP A N 1
ATOM 720 C CA . ASP A 1 87 ? -3.772 -4.461 28.917 1.00 92.00 87 ASP A CA 1
ATOM 721 C C . ASP A 1 87 ? -3.547 -3.766 30.266 1.00 92.00 87 ASP A C 1
ATOM 723 O O . ASP A 1 87 ? -3.572 -2.540 30.317 1.00 92.00 87 ASP A O 1
ATOM 727 N N . ILE A 1 88 ? -3.325 -4.517 31.352 1.00 91.81 88 ILE A N 1
ATOM 728 C CA . ILE A 1 88 ? -3.181 -3.955 32.707 1.00 91.81 88 ILE A CA 1
ATOM 729 C C . ILE A 1 88 ? -1.993 -2.990 32.766 1.00 91.81 88 ILE A C 1
ATOM 731 O O . ILE A 1 88 ? -2.105 -1.891 33.309 1.00 91.81 88 ILE A O 1
ATOM 735 N N . ASP A 1 89 ? -0.867 -3.392 32.175 1.00 89.06 89 ASP A N 1
ATOM 736 C CA . ASP A 1 89 ? 0.349 -2.581 32.155 1.00 89.06 89 ASP A CA 1
ATOM 737 C C . ASP A 1 89 ? 0.333 -1.538 31.026 1.00 89.06 89 ASP A C 1
ATOM 739 O O . ASP A 1 89 ? 0.911 -0.457 31.181 1.00 89.06 89 ASP A O 1
ATOM 743 N N . ALA A 1 90 ? -0.343 -1.844 29.911 1.00 89.00 90 ALA A N 1
ATOM 744 C CA . ALA A 1 90 ? -0.376 -1.007 28.714 1.00 89.00 90 ALA A CA 1
ATOM 745 C C . ALA A 1 90 ? -1.400 0.143 28.784 1.00 89.00 90 ALA A C 1
ATOM 747 O O . ALA A 1 90 ? -1.128 1.220 28.259 1.00 89.00 90 ALA A O 1
ATOM 748 N N . LEU A 1 91 ? -2.562 -0.070 29.415 1.00 93.00 91 LEU A N 1
ATOM 749 C CA . LEU A 1 91 ? -3.700 0.858 29.458 1.00 93.00 91 LEU A CA 1
ATOM 750 C C . LEU A 1 91 ? -3.947 1.337 30.896 1.00 93.00 91 LEU A C 1
ATOM 752 O O . LEU A 1 91 ? -4.888 0.898 31.567 1.00 93.00 91 LEU A O 1
ATOM 756 N N . LYS A 1 92 ? -3.095 2.236 31.397 1.00 93.56 92 LYS A N 1
ATOM 757 C CA . LYS A 1 92 ? -3.201 2.737 32.775 1.00 93.56 92 LYS A CA 1
ATOM 758 C C . LYS A 1 92 ? -4.283 3.797 32.870 1.00 93.56 92 LYS A C 1
ATOM 760 O O . LYS A 1 92 ? -4.189 4.831 32.224 1.00 93.56 92 LYS A O 1
ATOM 765 N N . VAL A 1 93 ? -5.305 3.565 33.686 1.00 94.31 93 VAL A N 1
ATOM 766 C CA . VAL A 1 93 ? -6.360 4.562 33.892 1.00 94.31 93 VAL A CA 1
ATOM 767 C C . VAL A 1 93 ? -5.985 5.454 35.071 1.00 94.31 93 VAL A C 1
ATOM 769 O O . VAL A 1 93 ? -5.967 4.998 36.212 1.00 94.31 93 VAL A O 1
ATOM 772 N N . GLU A 1 94 ? -5.694 6.722 34.797 1.00 95.25 94 GLU A N 1
ATOM 773 C CA . GLU A 1 94 ? -5.227 7.698 35.786 1.00 95.25 94 GLU A CA 1
ATOM 774 C C . GLU A 1 94 ? -6.081 8.973 35.749 1.00 95.25 94 GLU A C 1
ATOM 776 O O . GLU A 1 94 ? -6.797 9.239 34.783 1.00 95.25 94 GLU A O 1
ATOM 781 N N . THR A 1 95 ? -6.022 9.774 36.815 1.00 94.69 95 THR A N 1
ATOM 782 C CA . THR A 1 95 ? -6.573 11.135 36.809 1.00 94.69 95 THR A CA 1
ATOM 783 C C . THR A 1 95 ? -5.468 12.095 36.396 1.00 94.69 95 THR A C 1
ATOM 785 O O . THR A 1 95 ? -4.470 12.228 37.103 1.00 94.69 95 THR A O 1
ATOM 788 N N . VAL A 1 96 ? -5.658 12.782 35.275 1.00 93.88 96 VAL A N 1
ATOM 789 C CA . VAL A 1 96 ? -4.725 13.776 34.738 1.00 93.88 96 VAL A CA 1
ATOM 790 C C . VAL A 1 96 ? -5.308 15.179 34.877 1.00 93.88 96 VAL A C 1
ATOM 792 O O . VAL A 1 96 ? -6.525 15.361 34.915 1.00 93.88 96 VAL A O 1
ATOM 795 N N . GLN A 1 97 ? -4.438 16.183 34.967 1.00 93.94 97 GLN A N 1
ATOM 796 C CA . GLN A 1 97 ? -4.836 17.589 35.000 1.00 93.94 97 GLN A CA 1
ATOM 797 C C . GLN A 1 97 ? -4.565 18.230 33.641 1.00 93.94 97 GLN A C 1
ATOM 799 O O . GLN A 1 97 ? -3.420 18.277 33.194 1.00 93.94 97 GLN A O 1
ATOM 804 N N . ILE A 1 98 ? -5.615 18.732 32.994 1.00 89.75 98 ILE A N 1
ATOM 805 C CA . ILE A 1 98 ? -5.512 19.498 31.752 1.00 89.75 98 ILE A CA 1
ATOM 806 C C . ILE A 1 98 ? -5.463 20.980 32.117 1.00 89.75 98 ILE A C 1
ATOM 808 O O . ILE A 1 98 ? -6.357 21.489 32.790 1.00 89.75 98 ILE A O 1
ATOM 812 N N . MET A 1 99 ? -4.414 21.666 31.665 1.00 90.31 99 MET A N 1
ATOM 813 C CA . MET A 1 99 ? -4.275 23.115 31.788 1.00 90.31 99 MET A CA 1
ATOM 814 C C . MET A 1 99 ? -4.477 23.755 30.417 1.00 90.31 99 MET A C 1
ATOM 816 O O . MET A 1 99 ? -3.705 23.499 29.491 1.00 90.31 99 MET A O 1
ATOM 820 N N . THR A 1 100 ? -5.495 24.600 30.284 1.00 84.81 100 THR A N 1
ATOM 821 C CA . THR A 1 100 ? -5.682 25.450 29.105 1.00 84.81 100 THR A CA 1
ATOM 822 C C . THR A 1 100 ? -5.008 26.799 29.314 1.00 84.81 100 THR A C 1
ATOM 824 O O . THR A 1 100 ? -4.867 27.282 30.437 1.00 84.81 100 THR A O 1
ATOM 827 N N . ARG A 1 101 ? -4.533 27.405 28.224 1.00 86.19 101 ARG A N 1
ATOM 828 C CA . ARG A 1 101 ? -4.019 28.776 28.239 1.00 86.19 101 ARG A CA 1
ATOM 829 C C . ARG A 1 101 ? -5.074 29.695 27.633 1.00 86.19 101 ARG A C 1
ATOM 831 O O . ARG A 1 101 ? -5.245 29.704 26.415 1.00 86.19 101 ARG A O 1
ATOM 838 N N . GLY A 1 102 ? -5.752 30.450 28.487 1.00 85.25 102 GLY A N 1
ATOM 839 C CA . GLY A 1 102 ? -6.644 31.533 28.102 1.00 85.25 102 GLY A CA 1
ATOM 840 C C . GLY A 1 102 ? -5.891 32.808 27.707 1.00 85.25 102 GLY A C 1
ATOM 841 O O . GLY A 1 102 ? -4.659 32.875 27.708 1.00 85.25 102 GLY A O 1
ATOM 842 N N . ALA A 1 103 ? -6.649 33.857 27.377 1.00 81.44 103 ALA A N 1
ATOM 843 C CA . ALA A 1 103 ? -6.100 35.155 26.974 1.00 81.44 103 ALA A CA 1
ATOM 844 C C . ALA A 1 103 ? -5.314 35.866 28.097 1.00 81.44 103 ALA A C 1
ATOM 846 O O . ALA A 1 103 ? -4.410 36.645 27.802 1.00 81.44 103 ALA A O 1
ATOM 847 N N . GLU A 1 104 ? -5.633 35.589 29.367 1.00 85.19 104 GLU A N 1
ATOM 848 C CA . GLU A 1 104 ? -5.021 36.235 30.541 1.00 85.19 104 GLU A CA 1
ATOM 849 C C . GLU A 1 104 ? -3.990 35.360 31.280 1.00 85.19 104 GLU A C 1
ATOM 851 O O . GLU A 1 104 ? -3.384 35.812 32.249 1.00 85.19 104 GLU A O 1
ATOM 856 N N . GLY A 1 105 ? -3.742 34.120 30.840 1.00 85.50 105 GLY A N 1
ATOM 857 C CA . GLY A 1 105 ? -2.824 33.208 31.528 1.00 85.50 105 GLY A CA 1
ATOM 858 C C . GLY A 1 105 ? -3.213 31.737 31.409 1.00 85.50 105 GLY A C 1
ATOM 859 O O . GLY A 1 105 ? -3.934 31.349 30.497 1.00 85.50 105 GLY A O 1
ATOM 860 N N . LEU A 1 106 ? -2.684 30.899 32.306 1.00 84.94 106 LEU A N 1
ATOM 861 C CA . LEU A 1 106 ? -3.152 29.518 32.462 1.00 84.94 106 LEU A CA 1
ATOM 862 C C . LEU A 1 106 ? -4.452 29.525 33.271 1.00 84.94 106 LEU A C 1
ATOM 864 O O . LEU A 1 106 ? -4.498 30.144 34.333 1.00 84.94 106 LEU A O 1
ATOM 868 N N . ASP A 1 107 ? -5.472 28.837 32.770 1.00 86.50 107 ASP A N 1
ATOM 869 C CA . ASP A 1 107 ? -6.737 28.645 33.476 1.00 86.50 107 ASP A CA 1
ATOM 870 C C . ASP A 1 107 ? -6.575 27.634 34.627 1.00 86.50 107 ASP A C 1
ATOM 872 O O . ASP A 1 107 ? -5.545 26.958 34.757 1.00 86.50 107 ASP A O 1
ATOM 876 N N . GLU A 1 108 ? -7.605 27.508 35.471 1.00 87.56 108 GLU A N 1
ATOM 877 C CA . GLU A 1 108 ? -7.617 26.494 36.527 1.00 87.56 108 GLU A CA 1
ATOM 878 C C . GLU A 1 108 ? -7.536 25.070 35.938 1.00 87.56 108 GLU A C 1
ATOM 880 O O . GLU A 1 108 ? -8.240 24.763 34.971 1.00 87.56 108 GLU A O 1
ATOM 885 N N . PRO A 1 109 ? -6.708 24.170 36.508 1.00 90.81 109 PRO A N 1
ATOM 886 C CA . PRO A 1 109 ? -6.551 22.823 35.974 1.00 90.81 109 PRO A CA 1
ATOM 887 C C . PRO A 1 109 ? -7.839 22.009 36.096 1.00 90.81 109 PRO A C 1
ATOM 889 O O . PRO A 1 109 ? -8.388 21.848 37.189 1.00 90.81 109 PRO A O 1
ATOM 892 N N . VAL A 1 110 ? -8.275 21.405 34.994 1.00 93.19 110 VAL A N 1
ATOM 893 C CA . VAL A 1 110 ? -9.423 20.494 34.980 1.00 93.19 110 VAL A CA 1
ATOM 894 C C . VAL A 1 110 ? -8.922 19.070 35.181 1.00 93.19 110 VAL A C 1
ATOM 896 O O . VAL A 1 110 ? -8.108 18.570 34.406 1.00 93.19 110 VAL A O 1
ATOM 899 N N . SER A 1 111 ? -9.399 18.406 36.236 1.00 93.00 111 SER A N 1
ATOM 900 C CA . SER A 1 111 ? -9.094 16.991 36.473 1.00 93.00 111 SER A CA 1
ATOM 901 C C . SER A 1 111 ? -10.008 16.111 35.632 1.00 93.00 111 SER A C 1
ATOM 903 O O . SER A 1 111 ? -11.228 16.162 35.785 1.00 93.00 111 SER A O 1
ATOM 905 N N . VAL A 1 112 ? -9.421 15.274 34.784 1.00 93.31 112 VAL A N 1
ATOM 906 C CA . VAL A 1 112 ? -10.147 14.297 33.967 1.00 93.31 112 VAL A CA 1
ATOM 907 C C . VAL A 1 112 ? -9.544 12.914 34.164 1.00 93.31 112 VAL A C 1
ATOM 909 O O . VAL A 1 112 ? -8.346 12.777 34.410 1.00 93.31 112 VAL A O 1
ATOM 912 N N . ARG A 1 113 ? -10.364 11.866 34.064 1.00 93.12 113 ARG A N 1
ATOM 913 C CA . ARG A 1 113 ? -9.825 10.510 33.908 1.00 93.12 113 ARG A CA 1
ATOM 914 C C . ARG A 1 113 ? -9.281 10.367 32.491 1.00 93.12 113 ARG A C 1
ATOM 916 O O . ARG A 1 113 ? -9.871 10.895 31.554 1.00 93.12 113 ARG A O 1
ATOM 923 N N . ALA A 1 114 ? -8.180 9.651 32.344 1.00 93.19 114 ALA A N 1
ATOM 924 C CA . ALA A 1 114 ? -7.583 9.347 31.056 1.00 93.19 114 ALA A CA 1
ATOM 925 C C . ALA A 1 114 ? -6.985 7.940 31.062 1.00 93.19 114 ALA A C 1
ATOM 927 O O . ALA A 1 114 ? -6.530 7.449 32.097 1.00 93.19 114 ALA A O 1
ATOM 928 N N . ILE A 1 115 ? -6.962 7.313 29.887 1.00 91.69 115 ILE A N 1
ATOM 929 C CA . ILE A 1 115 ? -6.162 6.116 29.638 1.00 91.69 115 ILE A CA 1
ATOM 930 C C . ILE A 1 115 ? -4.784 6.589 29.176 1.00 91.69 115 ILE A C 1
ATOM 932 O O . ILE A 1 115 ? -4.628 7.122 28.080 1.00 91.69 115 ILE A O 1
ATOM 936 N N . VAL A 1 116 ? -3.788 6.424 30.037 1.00 90.44 116 VAL A N 1
ATOM 937 C CA . VAL A 1 116 ? -2.395 6.786 29.801 1.00 90.44 116 VAL A CA 1
ATOM 938 C C . VAL A 1 116 ? -1.653 5.568 29.256 1.00 90.44 116 VAL A C 1
ATOM 940 O O . VAL A 1 116 ? -1.675 4.487 29.848 1.00 90.44 116 VAL A O 1
ATOM 943 N N . ARG A 1 117 ? -0.973 5.760 28.124 1.00 86.75 117 ARG A N 1
ATOM 944 C CA . ARG A 1 117 ? -0.164 4.740 27.446 1.00 86.75 117 ARG A CA 1
ATOM 945 C C . ARG A 1 117 ? 1.276 5.226 27.322 1.00 86.75 117 ARG A C 1
ATOM 947 O O . ARG A 1 117 ? 1.520 6.417 27.126 1.00 86.75 117 ARG A O 1
ATOM 954 N N . GLN A 1 118 ? 2.237 4.309 27.408 1.00 81.12 118 GLN A N 1
ATOM 955 C CA . GLN A 1 118 ? 3.605 4.613 26.992 1.00 81.12 118 GLN A CA 1
ATOM 956 C C . GLN A 1 118 ? 3.722 4.462 25.475 1.00 81.12 118 GLN A C 1
ATOM 958 O O . GLN A 1 118 ? 3.367 3.428 24.920 1.00 81.12 118 GLN A O 1
ATOM 963 N N . VAL A 1 119 ? 4.222 5.507 24.813 1.00 74.56 119 VAL A N 1
ATOM 964 C CA . VAL A 1 119 ? 4.381 5.551 23.345 1.00 74.56 119 VAL A CA 1
ATOM 965 C C . VAL A 1 119 ? 5.832 5.254 22.922 1.00 74.56 119 VAL A C 1
ATOM 967 O O . VAL A 1 119 ? 6.150 5.126 21.745 1.00 74.56 119 VAL A O 1
ATOM 970 N N . THR A 1 120 ? 6.757 5.138 23.877 1.00 70.81 120 THR A N 1
ATOM 971 C CA . THR A 1 120 ? 8.171 4.879 23.585 1.00 70.81 120 THR A CA 1
ATOM 972 C C . THR A 1 120 ? 8.399 3.421 23.199 1.00 70.81 120 THR A C 1
ATOM 974 O O . THR A 1 120 ? 8.077 2.529 23.979 1.00 70.81 120 THR A O 1
ATOM 977 N N . GLY A 1 121 ? 9.037 3.192 22.049 1.00 72.38 121 GLY A N 1
ATOM 978 C CA . GLY A 1 121 ? 9.466 1.857 21.614 1.00 72.38 121 GLY A CA 1
ATOM 979 C C . GLY A 1 121 ? 8.490 1.127 20.692 1.00 72.38 121 GLY A C 1
ATOM 980 O O . GLY A 1 121 ? 8.704 -0.053 20.424 1.00 72.38 121 GLY A O 1
ATOM 981 N N . HIS A 1 122 ? 7.455 1.805 20.187 1.00 78.69 122 HIS A N 1
ATOM 982 C CA . HIS A 1 122 ? 6.591 1.224 19.160 1.00 78.69 122 HIS A CA 1
ATOM 983 C C . HIS A 1 122 ? 7.368 0.971 17.862 1.00 78.69 122 HIS A C 1
ATOM 985 O O . HIS A 1 122 ? 8.208 1.798 17.483 1.00 78.69 122 HIS A O 1
ATOM 991 N N . PRO A 1 123 ? 7.108 -0.151 17.166 1.00 85.00 123 PRO A N 1
ATOM 992 C CA . PRO A 1 123 ? 7.661 -0.377 15.839 1.00 85.00 123 PRO A CA 1
ATOM 993 C C . PRO A 1 123 ? 7.271 0.762 14.890 1.00 85.00 123 PRO A C 1
ATOM 995 O O . PRO A 1 123 ? 6.196 1.351 15.013 1.00 85.00 123 PRO A O 1
ATOM 998 N N . SER A 1 124 ? 8.126 1.065 13.912 1.00 89.44 124 SER A N 1
ATOM 999 C CA . SER A 1 124 ? 7.754 2.011 12.858 1.00 89.44 124 SER A CA 1
ATOM 1000 C C . SER A 1 124 ? 6.558 1.479 12.061 1.00 89.44 124 SER A C 1
ATOM 1002 O O . SER A 1 124 ? 6.383 0.264 11.930 1.00 89.44 124 SER A O 1
ATOM 1004 N N . LEU A 1 125 ? 5.763 2.375 11.463 1.00 90.88 125 LEU A N 1
ATOM 1005 C CA . LEU A 1 125 ? 4.661 1.974 10.581 1.00 90.88 125 LEU A CA 1
ATOM 1006 C C . LEU A 1 125 ? 5.146 1.003 9.493 1.00 90.88 125 LEU A C 1
ATOM 1008 O O . LEU A 1 125 ? 4.514 -0.021 9.261 1.00 90.88 125 LEU A O 1
ATOM 1012 N N . ALA A 1 126 ? 6.309 1.264 8.890 1.00 92.88 126 ALA A N 1
ATOM 1013 C CA . ALA A 1 126 ? 6.891 0.384 7.880 1.00 92.88 126 ALA A CA 1
ATOM 1014 C C . ALA A 1 126 ? 7.125 -1.048 8.402 1.00 92.88 126 ALA A C 1
ATOM 1016 O O . ALA A 1 126 ? 6.809 -2.011 7.704 1.00 92.88 126 ALA A O 1
ATOM 1017 N N . ALA A 1 127 ? 7.612 -1.201 9.639 1.00 93.31 127 ALA A N 1
ATOM 1018 C CA . ALA A 1 127 ? 7.799 -2.509 10.267 1.00 93.31 127 ALA A CA 1
ATOM 1019 C C . ALA A 1 127 ? 6.459 -3.213 10.551 1.00 93.31 127 ALA A C 1
ATOM 1021 O O . ALA A 1 127 ? 6.326 -4.410 10.292 1.00 93.31 127 ALA A O 1
ATOM 1022 N N . LEU A 1 128 ? 5.443 -2.476 11.018 1.00 94.25 128 LEU A N 1
ATOM 1023 C CA . LEU A 1 128 ? 4.095 -3.017 11.233 1.00 94.25 128 LEU A CA 1
ATOM 1024 C C . LEU A 1 128 ? 3.456 -3.494 9.920 1.00 94.25 128 LEU A C 1
ATOM 1026 O O . LEU A 1 128 ? 2.872 -4.579 9.873 1.00 94.25 128 LEU A O 1
ATOM 1030 N N . LEU A 1 129 ? 3.594 -2.711 8.846 1.00 96.31 129 LEU A N 1
ATOM 1031 C CA . LEU A 1 129 ? 3.123 -3.073 7.510 1.00 96.31 129 LEU A CA 1
ATOM 1032 C C . LEU A 1 129 ? 3.848 -4.318 6.988 1.00 96.31 129 LEU A C 1
ATOM 1034 O O . LEU A 1 129 ? 3.190 -5.244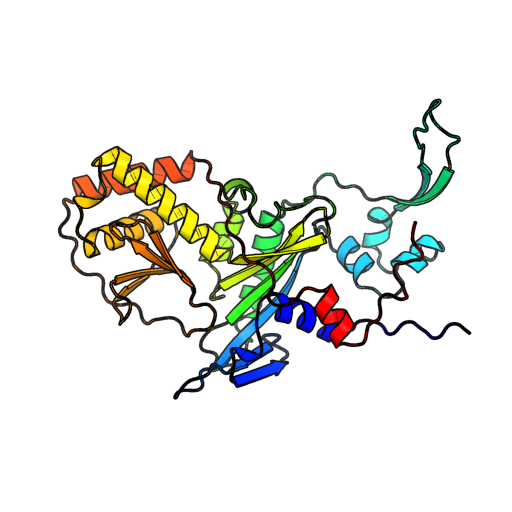 6.518 1.00 96.31 129 LEU A O 1
ATOM 1038 N N . ALA A 1 130 ? 5.178 -4.373 7.121 1.00 97.31 130 ALA A N 1
ATOM 1039 C CA . ALA A 1 130 ? 5.989 -5.503 6.675 1.00 97.31 130 ALA A CA 1
ATOM 1040 C C . ALA A 1 130 ? 5.546 -6.806 7.353 1.00 97.31 130 ALA A C 1
ATOM 1042 O O . ALA A 1 130 ? 5.224 -7.783 6.672 1.00 97.31 130 ALA A O 1
ATOM 1043 N N . GLN A 1 131 ? 5.436 -6.786 8.687 1.00 96.94 131 GLN A N 1
ATOM 1044 C CA . GLN A 1 131 ? 4.955 -7.928 9.461 1.00 96.94 131 GLN A CA 1
ATOM 1045 C C . GLN A 1 131 ? 3.546 -8.337 9.025 1.00 96.94 131 GLN A C 1
ATOM 1047 O O . GLN A 1 131 ? 3.263 -9.521 8.840 1.00 96.94 131 GLN A O 1
ATOM 1052 N N . ARG A 1 132 ? 2.644 -7.367 8.823 1.00 97.25 132 ARG A N 1
ATOM 1053 C CA . ARG A 1 132 ? 1.256 -7.679 8.480 1.00 97.25 132 ARG A CA 1
ATOM 1054 C C . ARG A 1 132 ? 1.115 -8.272 7.079 1.00 97.25 132 ARG A C 1
ATOM 1056 O O . ARG A 1 132 ? 0.315 -9.192 6.902 1.00 97.25 132 ARG A O 1
ATOM 1063 N N . ILE A 1 133 ? 1.903 -7.798 6.114 1.00 98.19 133 ILE A N 1
ATOM 1064 C CA . ILE A 1 133 ? 1.990 -8.385 4.770 1.00 98.19 133 ILE A CA 1
ATOM 1065 C C . ILE A 1 133 ? 2.472 -9.832 4.870 1.00 98.19 133 ILE A C 1
ATOM 1067 O O . ILE A 1 133 ? 1.815 -10.717 4.330 1.00 98.19 133 ILE A O 1
ATOM 1071 N N . GLN A 1 134 ? 3.556 -10.093 5.605 1.00 98.06 134 GLN A N 1
ATOM 1072 C CA . GLN A 1 134 ? 4.111 -11.441 5.775 1.00 98.06 134 GLN A CA 1
ATOM 1073 C C . GLN A 1 134 ? 3.115 -12.402 6.446 1.00 98.06 134 GLN A C 1
ATOM 1075 O O . GLN A 1 134 ? 2.905 -13.516 5.961 1.00 98.06 134 GLN A O 1
ATOM 1080 N N . ASP A 1 135 ? 2.440 -11.964 7.513 1.00 96.88 135 ASP A N 1
ATOM 1081 C CA . ASP A 1 135 ? 1.431 -12.762 8.221 1.00 96.88 135 ASP A CA 1
ATOM 1082 C C . ASP A 1 135 ? 0.257 -13.159 7.318 1.00 96.88 135 ASP A C 1
ATOM 1084 O O . ASP A 1 135 ? -0.262 -14.279 7.401 1.00 96.88 135 ASP A O 1
ATOM 1088 N N . LYS A 1 136 ? -0.205 -12.219 6.486 1.00 97.06 136 LYS A N 1
ATOM 1089 C CA . LYS A 1 136 ? -1.306 -12.444 5.546 1.00 97.06 136 LYS A CA 1
ATOM 1090 C C . LYS A 1 136 ? -0.848 -13.282 4.358 1.00 97.06 136 LYS A C 1
ATOM 1092 O O . LYS A 1 136 ? -1.568 -14.197 3.961 1.00 97.06 136 LYS A O 1
ATOM 1097 N N . ASP A 1 137 ? 0.365 -13.061 3.861 1.00 96.56 137 ASP A N 1
ATOM 1098 C CA . ASP A 1 137 ? 0.936 -13.869 2.791 1.00 96.56 137 ASP A CA 1
ATOM 1099 C C . ASP A 1 137 ? 1.052 -15.333 3.206 1.00 96.56 137 ASP A C 1
ATOM 1101 O O . ASP A 1 137 ? 0.593 -16.207 2.478 1.00 96.56 137 ASP A O 1
ATOM 1105 N N . ALA A 1 138 ? 1.526 -15.628 4.420 1.00 96.00 138 ALA A N 1
ATOM 1106 C CA . ALA A 1 138 ? 1.606 -16.997 4.934 1.00 96.00 138 ALA A CA 1
ATOM 1107 C C . ALA A 1 138 ? 0.249 -17.734 4.907 1.00 96.00 138 ALA A C 1
ATOM 1109 O O . ALA A 1 138 ? 0.193 -18.959 4.768 1.00 96.00 138 ALA A O 1
ATOM 1110 N N . ARG A 1 139 ? -0.867 -16.997 4.985 1.00 94.19 139 ARG A N 1
ATOM 1111 C CA . ARG A 1 139 ? -2.236 -17.539 4.946 1.00 94.19 139 ARG A CA 1
ATOM 1112 C C . ARG A 1 139 ? -2.809 -17.646 3.534 1.00 94.19 139 ARG A C 1
ATOM 1114 O O . ARG A 1 139 ? -3.759 -18.409 3.347 1.00 94.19 139 ARG A O 1
ATOM 1121 N N . ALA A 1 140 ? -2.213 -16.973 2.548 1.00 90.12 140 ALA A N 1
ATOM 1122 C CA . ALA A 1 140 ? -2.718 -16.904 1.178 1.00 90.12 140 ALA A CA 1
ATOM 1123 C C . ALA A 1 140 ? -2.754 -18.261 0.454 1.00 90.12 140 ALA A C 1
ATOM 1125 O O . ALA A 1 140 ? -3.512 -18.443 -0.494 1.00 90.12 140 ALA A O 1
ATOM 1126 N N . ALA A 1 141 ? -2.012 -19.265 0.939 1.00 89.25 141 ALA A N 1
ATOM 1127 C CA . ALA A 1 141 ? -2.101 -20.636 0.427 1.00 89.25 141 ALA A CA 1
ATOM 1128 C C . ALA A 1 141 ? -3.491 -21.274 0.631 1.00 89.25 141 ALA A C 1
ATOM 1130 O O . ALA A 1 141 ? -3.839 -22.215 -0.074 1.00 89.25 141 ALA A O 1
ATOM 1131 N N . ASN A 1 142 ? -4.285 -20.760 1.577 1.00 93.56 142 ASN A N 1
ATOM 1132 C CA . ASN A 1 142 ? -5.629 -21.251 1.887 1.00 93.56 142 ASN A CA 1
ATOM 1133 C C . ASN A 1 142 ? -6.739 -20.426 1.224 1.00 93.56 142 ASN A C 1
ATOM 1135 O O . ASN A 1 142 ? -7.906 -20.551 1.602 1.00 93.56 142 ASN A O 1
ATOM 1139 N N . TYR A 1 143 ? -6.387 -19.526 0.308 1.00 95.06 143 TYR A N 1
ATOM 1140 C CA . TYR A 1 143 ? -7.366 -18.708 -0.391 1.00 95.06 143 TYR A CA 1
ATOM 1141 C C . TYR A 1 143 ? -8.128 -19.526 -1.426 1.00 95.06 143 TYR A C 1
ATOM 1143 O O . TYR A 1 143 ? -7.675 -20.578 -1.886 1.00 95.06 143 TYR A O 1
ATOM 1151 N N . LYS A 1 144 ? -9.321 -19.037 -1.773 1.00 94.19 144 LYS A N 1
ATOM 1152 C CA . LYS A 1 144 ? -10.199 -19.674 -2.751 1.00 94.19 144 LYS A CA 1
ATOM 1153 C C . LYS A 1 144 ? -9.428 -20.016 -4.040 1.00 94.19 144 LYS A C 1
ATOM 1155 O O . LYS A 1 144 ? -8.812 -19.126 -4.626 1.00 94.19 144 LYS A O 1
ATOM 1160 N N . PRO A 1 145 ? -9.471 -21.274 -4.514 1.00 95.38 145 PRO A N 1
ATOM 1161 C CA . PRO A 1 145 ? -8.804 -21.649 -5.755 1.00 95.38 145 PRO A CA 1
ATOM 1162 C C . PRO A 1 145 ? -9.488 -21.007 -6.970 1.00 95.38 145 PRO A C 1
ATOM 1164 O O . PRO A 1 145 ? -10.685 -20.716 -6.949 1.00 95.38 145 PRO A O 1
ATOM 1167 N N . GLY A 1 146 ? -8.729 -20.826 -8.054 1.00 94.62 146 GLY A N 1
ATOM 1168 C CA . GLY A 1 146 ? -9.238 -20.283 -9.321 1.00 94.62 146 GLY A CA 1
ATOM 1169 C C . GLY A 1 146 ? -9.344 -18.755 -9.379 1.00 94.62 146 GLY A C 1
ATOM 1170 O O . GLY A 1 146 ? -9.907 -18.230 -10.338 1.00 94.62 146 GLY A O 1
ATOM 1171 N N . LEU A 1 147 ? -8.816 -18.042 -8.381 1.00 96.50 147 LEU A N 1
ATOM 1172 C CA . LEU A 1 147 ? -8.605 -16.598 -8.464 1.00 96.50 147 LEU A CA 1
ATOM 1173 C C . LEU A 1 147 ? -7.382 -16.305 -9.344 1.00 96.50 147 LEU A C 1
ATOM 1175 O O . LEU A 1 147 ? -6.364 -16.984 -9.225 1.00 96.50 147 LEU A O 1
ATOM 1179 N N . THR A 1 148 ? -7.464 -15.292 -10.208 1.00 96.38 148 THR A N 1
ATOM 1180 C CA . THR A 1 148 ? -6.332 -14.857 -11.042 1.00 96.38 148 THR A CA 1
ATOM 1181 C C . THR A 1 148 ? -5.236 -14.199 -10.221 1.00 96.38 148 THR A C 1
ATOM 1183 O O . THR A 1 148 ? -4.065 -14.304 -10.562 1.00 96.38 148 THR A O 1
ATOM 1186 N N . HIS A 1 149 ? -5.628 -13.492 -9.165 1.00 96.75 149 HIS A N 1
ATOM 1187 C CA . HIS A 1 149 ? -4.739 -12.842 -8.216 1.00 96.75 149 HIS A CA 1
ATOM 1188 C C . HIS A 1 149 ? -5.517 -12.465 -6.948 1.00 96.75 149 HIS A C 1
ATOM 1190 O O . HIS A 1 149 ? -6.746 -12.598 -6.898 1.00 96.75 149 HIS A O 1
ATOM 1196 N N . VAL A 1 150 ? -4.800 -11.984 -5.932 1.00 97.88 150 VAL A N 1
ATOM 1197 C CA . VAL A 1 150 ? -5.383 -11.391 -4.725 1.00 97.88 150 VAL A CA 1
ATOM 1198 C C . VAL A 1 150 ? -4.649 -10.099 -4.401 1.00 97.88 150 VAL A C 1
ATOM 1200 O O . VAL A 1 150 ? -3.424 -10.085 -4.418 1.00 97.88 150 VAL A O 1
ATOM 1203 N N . ASN A 1 151 ? -5.382 -9.038 -4.085 1.00 98.44 151 ASN A N 1
ATOM 1204 C CA . ASN A 1 151 ? -4.820 -7.794 -3.559 1.00 98.44 151 ASN A CA 1
ATOM 1205 C C . ASN A 1 151 ? -5.001 -7.743 -2.040 1.00 98.44 151 ASN A C 1
ATOM 1207 O O . ASN A 1 151 ? -5.941 -8.334 -1.505 1.00 98.44 151 ASN A O 1
ATOM 1211 N N . LEU A 1 152 ? -4.123 -7.022 -1.350 1.00 98.75 152 LEU A N 1
ATOM 1212 C CA . LEU A 1 152 ? -4.254 -6.734 0.078 1.00 98.75 152 LEU A CA 1
ATOM 1213 C C . LEU A 1 152 ? -4.608 -5.259 0.267 1.00 98.75 152 LEU A C 1
ATOM 1215 O O . LEU A 1 152 ? -3.987 -4.393 -0.340 1.00 98.75 152 LEU A O 1
ATOM 1219 N N . VAL A 1 153 ? -5.571 -4.965 1.134 1.00 98.75 153 VAL A N 1
ATOM 1220 C CA . VAL A 1 153 ? -5.846 -3.609 1.616 1.00 98.75 153 VAL A CA 1
ATOM 1221 C C . VAL A 1 153 ? -5.551 -3.560 3.106 1.00 98.75 153 VAL A C 1
ATOM 1223 O O . VAL A 1 153 ? -6.136 -4.303 3.895 1.00 98.75 153 VAL A O 1
ATOM 1226 N N . ILE A 1 154 ? -4.641 -2.673 3.487 1.00 98.31 154 ILE A N 1
ATOM 1227 C CA . ILE A 1 154 ? -4.264 -2.408 4.868 1.00 98.31 154 ILE A CA 1
ATOM 1228 C C . ILE A 1 154 ? -4.827 -1.048 5.257 1.00 98.31 154 ILE A C 1
ATOM 1230 O O . ILE A 1 154 ? -4.463 -0.034 4.669 1.00 98.31 154 ILE A O 1
ATOM 1234 N N . ASN A 1 155 ? -5.698 -1.023 6.258 1.00 97.38 155 ASN A N 1
ATOM 1235 C CA . ASN A 1 155 ? -6.172 0.209 6.869 1.00 97.38 155 ASN A CA 1
ATOM 1236 C C . ASN A 1 155 ? -5.286 0.583 8.062 1.00 97.38 155 ASN A C 1
ATOM 1238 O O . ASN A 1 155 ? -5.182 -0.166 9.037 1.00 97.38 155 ASN A O 1
ATOM 1242 N N . ASP A 1 156 ? -4.640 1.737 7.967 1.00 95.25 156 ASP A N 1
ATOM 1243 C CA . ASP A 1 156 ? -3.746 2.276 8.979 1.00 95.25 156 ASP A CA 1
ATOM 1244 C C . ASP A 1 156 ? -4.526 2.956 10.114 1.00 95.25 156 ASP A C 1
ATOM 1246 O O . ASP A 1 156 ? -5.120 4.027 9.957 1.00 95.25 156 ASP A O 1
ATOM 1250 N N . ARG A 1 157 ? -4.496 2.337 11.296 1.00 92.44 157 ARG A N 1
ATOM 1251 C CA . ARG A 1 157 ? -5.098 2.863 12.529 1.00 92.44 157 ARG A CA 1
ATOM 1252 C C . ARG A 1 157 ? -4.070 3.527 13.450 1.00 92.44 157 ARG A C 1
ATOM 1254 O O . ARG A 1 157 ? -4.412 3.860 14.580 1.00 92.44 157 ARG A O 1
ATOM 1261 N N . THR A 1 158 ? -2.840 3.750 12.979 1.00 88.62 158 THR A N 1
ATOM 1262 C CA . THR A 1 158 ? -1.731 4.360 13.744 1.00 88.62 158 THR A CA 1
ATOM 1263 C C . THR A 1 158 ? -1.659 5.889 13.618 1.00 88.62 158 THR A C 1
ATOM 1265 O O . THR A 1 158 ? -0.810 6.533 14.237 1.00 88.62 158 THR A O 1
ATOM 1268 N N . HIS A 1 159 ? -2.587 6.501 12.869 1.00 73.75 159 HIS A N 1
ATOM 1269 C CA . HIS A 1 159 ? -2.615 7.939 12.552 1.00 73.75 159 HIS A CA 1
ATOM 1270 C C . HIS A 1 159 ? -2.582 8.881 13.772 1.00 73.75 159 HIS A C 1
ATOM 1272 O O . HIS A 1 159 ? -2.251 10.061 13.628 1.00 73.75 159 HIS A O 1
ATOM 1278 N N . ARG A 1 160 ? -2.916 8.373 14.968 1.00 68.38 160 ARG A N 1
ATOM 1279 C CA . ARG A 1 160 ? -2.881 9.110 16.241 1.00 68.38 160 ARG A CA 1
ATOM 1280 C C . ARG A 1 160 ? -1.464 9.466 16.697 1.00 68.38 160 ARG A C 1
ATOM 1282 O O . ARG A 1 160 ? -1.303 10.459 17.401 1.00 68.38 160 ARG A O 1
ATOM 1289 N N . VAL A 1 161 ? -0.456 8.691 16.295 1.00 67.19 161 VAL A N 1
ATOM 1290 C CA . VAL A 1 161 ? 0.958 8.940 16.631 1.00 67.19 161 VAL A CA 1
ATOM 1291 C C . VAL A 1 161 ? 1.750 9.394 15.409 1.00 67.19 161 VAL A C 1
ATOM 1293 O O . VAL A 1 161 ? 2.616 10.260 15.530 1.00 67.19 161 VAL A O 1
ATOM 1296 N N . LEU A 1 162 ? 1.432 8.864 14.226 1.00 70.75 162 LEU A N 1
ATOM 1297 C CA . LEU A 1 162 ? 2.085 9.220 12.968 1.00 70.75 162 LEU A CA 1
ATOM 1298 C C . LEU A 1 162 ? 1.025 9.607 11.942 1.00 70.75 162 LEU A C 1
ATOM 1300 O O . LEU A 1 162 ? 0.451 8.743 11.290 1.00 70.75 162 LEU A O 1
ATOM 1304 N N . SER A 1 163 ? 0.751 10.902 11.786 1.00 78.50 163 SER A N 1
ATOM 1305 C CA . SER A 1 163 ? -0.140 11.348 10.714 1.00 78.50 163 SER A CA 1
ATOM 1306 C C . SER A 1 163 ? 0.610 11.308 9.375 1.00 78.50 163 SER A C 1
ATOM 1308 O O . SER A 1 163 ? 1.565 12.071 9.198 1.00 78.50 163 SER A O 1
ATOM 1310 N N . PRO A 1 164 ? 0.218 10.440 8.426 1.00 83.44 164 PRO A N 1
ATOM 1311 C CA . PRO A 1 164 ? 0.789 10.447 7.088 1.00 83.44 164 PRO A CA 1
ATOM 1312 C C . PRO A 1 164 ? 0.485 11.775 6.371 1.00 83.44 164 PRO A C 1
ATOM 1314 O O . PRO A 1 164 ? -0.500 12.444 6.701 1.00 83.44 164 PRO A O 1
ATOM 1317 N N . PRO A 1 165 ? 1.290 12.146 5.359 1.00 86.19 165 PRO A N 1
ATOM 1318 C CA . PRO A 1 165 ? 1.027 13.316 4.526 1.00 86.19 165 PRO A CA 1
ATOM 1319 C C . PRO A 1 165 ? -0.349 13.249 3.859 1.00 86.19 165 PRO A C 1
ATOM 1321 O O . PRO A 1 165 ? -0.797 12.165 3.449 1.00 86.19 165 PRO A O 1
ATOM 1324 N N . ALA A 1 166 ? -0.990 14.409 3.716 1.00 88.62 166 ALA A N 1
ATOM 1325 C CA . ALA A 1 166 ? -2.272 14.516 3.037 1.00 88.62 166 ALA A CA 1
ATOM 1326 C C . ALA A 1 166 ? -2.135 14.192 1.541 1.00 88.62 166 ALA A C 1
ATOM 1328 O O . ALA A 1 166 ? -1.035 14.085 0.987 1.00 88.62 166 ALA A O 1
ATOM 1329 N N . LEU A 1 167 ? -3.269 14.017 0.866 1.00 88.81 167 LEU A N 1
ATOM 1330 C CA . LEU A 1 167 ? -3.286 13.861 -0.584 1.00 88.81 167 LEU A CA 1
ATOM 1331 C C . LEU A 1 167 ? -2.684 15.107 -1.254 1.00 88.81 167 LEU A C 1
ATOM 1333 O O . LEU A 1 167 ? -3.153 16.221 -1.026 1.00 88.81 167 LEU A O 1
ATOM 1337 N N . GLY A 1 168 ? -1.684 14.903 -2.113 1.00 87.44 168 GLY A N 1
ATOM 1338 C CA . GLY A 1 168 ? -0.983 15.981 -2.815 1.00 87.44 168 GLY A CA 1
ATOM 1339 C C . GLY A 1 168 ? 0.256 16.522 -2.093 1.00 87.44 168 GLY A C 1
ATOM 1340 O O . GLY A 1 168 ? 1.043 17.216 -2.730 1.00 87.44 168 GLY A O 1
ATOM 1341 N N . ASP A 1 169 ? 0.462 16.176 -0.819 1.00 88.06 169 ASP A N 1
ATOM 1342 C CA . ASP A 1 169 ? 1.690 16.508 -0.092 1.00 88.06 169 ASP A CA 1
ATOM 1343 C C . ASP A 1 169 ? 2.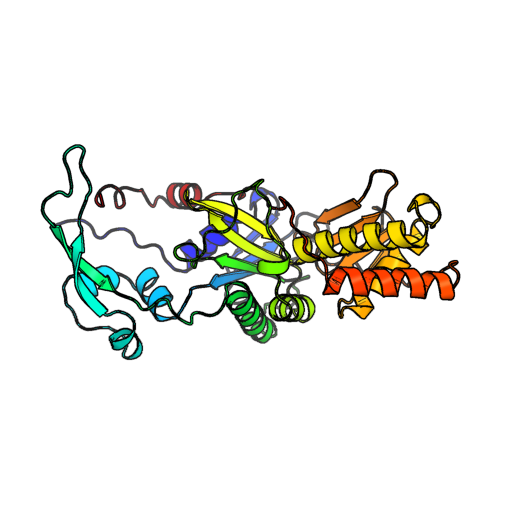808 15.505 -0.409 1.00 88.06 169 ASP A C 1
ATOM 1345 O O . ASP A 1 169 ? 2.552 14.336 -0.716 1.00 88.06 169 ASP A O 1
ATOM 1349 N N . ASP A 1 170 ? 4.061 15.946 -0.273 1.00 88.06 170 ASP A N 1
ATOM 1350 C CA . ASP A 1 170 ? 5.231 15.094 -0.471 1.00 88.06 170 ASP A CA 1
ATOM 1351 C C . ASP A 1 170 ? 5.244 13.923 0.521 1.00 88.06 170 ASP A C 1
ATOM 1353 O O . ASP A 1 170 ? 5.377 14.088 1.736 1.00 88.06 170 ASP A O 1
ATOM 1357 N N . TYR A 1 171 ? 5.143 12.708 -0.016 1.00 83.38 171 TYR A N 1
ATOM 1358 C CA . TYR A 1 171 ? 5.275 11.469 0.731 1.00 83.38 171 TYR A CA 1
ATOM 1359 C C . TYR A 1 171 ? 6.742 11.024 0.735 1.00 83.38 171 TYR A C 1
ATOM 1361 O O . TYR A 1 171 ? 7.233 10.629 -0.325 1.00 83.38 171 TYR A O 1
ATOM 1369 N N . PRO A 1 172 ? 7.467 11.076 1.873 1.00 86.38 172 PRO A N 1
ATOM 1370 C CA . PRO A 1 172 ? 8.868 10.668 1.950 1.00 86.38 172 PRO A CA 1
ATOM 1371 C C . PRO A 1 172 ? 8.973 9.144 1.856 1.00 86.38 172 PRO A C 1
ATOM 1373 O O . PRO A 1 172 ? 8.924 8.425 2.857 1.00 86.38 172 PRO A O 1
ATOM 1376 N N . VAL A 1 173 ? 9.111 8.647 0.629 1.00 82.31 173 VAL A N 1
ATOM 1377 C CA . VAL A 1 173 ? 9.083 7.221 0.304 1.00 82.31 173 VAL A CA 1
ATOM 1378 C C . VAL A 1 173 ? 10.141 6.459 1.090 1.00 82.31 173 VAL A C 1
ATOM 1380 O O . VAL A 1 173 ? 9.836 5.408 1.635 1.00 82.31 173 VAL A O 1
ATOM 1383 N N . THR A 1 174 ? 11.339 7.011 1.270 1.00 75.50 174 THR A N 1
ATOM 1384 C CA . THR A 1 174 ? 12.402 6.349 2.044 1.00 75.50 174 THR A CA 1
ATOM 1385 C C . THR A 1 174 ? 12.094 6.206 3.535 1.00 75.50 174 THR A C 1
ATOM 1387 O O . THR A 1 174 ? 12.602 5.291 4.177 1.00 75.50 174 THR A O 1
ATOM 1390 N N . THR A 1 175 ? 11.240 7.067 4.101 1.00 77.38 175 THR A N 1
ATOM 1391 C CA . THR A 1 175 ? 10.795 6.945 5.501 1.00 77.38 175 THR A CA 1
ATOM 1392 C C . THR A 1 175 ? 9.729 5.865 5.660 1.00 77.38 175 THR A C 1
ATOM 1394 O O . THR A 1 175 ? 9.722 5.146 6.659 1.00 77.38 175 THR A O 1
ATOM 1397 N N . TYR A 1 176 ? 8.836 5.733 4.679 1.00 84.12 176 TYR A N 1
ATOM 1398 C CA . TYR A 1 176 ? 7.691 4.830 4.776 1.00 84.12 176 TYR A CA 1
ATOM 1399 C C . TYR A 1 176 ? 7.907 3.463 4.109 1.00 84.12 176 TYR A C 1
ATOM 1401 O O . TYR A 1 176 ? 7.317 2.490 4.562 1.00 84.12 176 TYR A O 1
ATOM 1409 N N . LEU A 1 177 ? 8.772 3.356 3.095 1.00 90.81 177 LEU A N 1
ATOM 1410 C CA . LEU A 1 177 ? 9.206 2.115 2.440 1.00 90.81 177 LEU A CA 1
ATOM 1411 C C . LEU A 1 177 ? 10.607 1.725 2.922 1.00 90.81 177 LEU A C 1
ATOM 1413 O O . LEU A 1 177 ? 11.597 1.824 2.190 1.00 90.81 177 LEU A O 1
ATOM 1417 N N . SER A 1 178 ? 10.681 1.270 4.174 1.00 92.38 178 SER A N 1
ATOM 1418 C CA . SER A 1 178 ? 11.911 0.710 4.743 1.00 92.38 178 SER A CA 1
ATOM 1419 C C . SER A 1 178 ? 12.386 -0.527 3.968 1.00 92.38 178 SER A C 1
ATOM 1421 O O . SER A 1 178 ? 11.617 -1.150 3.233 1.00 92.38 178 SER A O 1
ATOM 1423 N N . ALA A 1 179 ? 13.645 -0.927 4.171 1.00 91.81 179 ALA A N 1
ATOM 1424 C CA . ALA A 1 179 ? 14.192 -2.154 3.585 1.00 91.81 179 ALA A CA 1
ATOM 1425 C C . ALA A 1 179 ? 13.334 -3.394 3.914 1.00 91.81 179 ALA A C 1
ATOM 1427 O O . ALA A 1 179 ? 13.031 -4.185 3.022 1.00 91.81 179 ALA A O 1
ATOM 1428 N N . ASP A 1 180 ? 12.863 -3.514 5.159 1.00 93.94 180 ASP A N 1
ATOM 1429 C CA . ASP A 1 180 ? 12.005 -4.626 5.588 1.00 93.94 180 ASP A CA 1
ATOM 1430 C C . ASP A 1 180 ? 10.650 -4.625 4.871 1.00 93.94 180 ASP A C 1
ATOM 1432 O O . ASP A 1 180 ? 10.175 -5.676 4.434 1.00 93.94 180 ASP A O 1
ATOM 1436 N N . LEU A 1 181 ? 10.031 -3.449 4.701 1.00 95.94 181 LEU A N 1
ATOM 1437 C CA . LEU A 1 181 ? 8.764 -3.344 3.979 1.00 95.94 181 LEU A CA 1
ATOM 1438 C C . LEU A 1 181 ? 8.941 -3.644 2.489 1.00 95.94 181 LEU A C 1
ATOM 1440 O O . LEU A 1 181 ? 8.121 -4.356 1.913 1.00 95.94 181 LEU A O 1
ATOM 1444 N N . ARG A 1 182 ? 10.028 -3.173 1.871 1.00 95.31 182 ARG A N 1
ATOM 1445 C CA . ARG A 1 182 ? 10.372 -3.519 0.483 1.00 95.31 182 ARG A CA 1
ATOM 1446 C C . ARG A 1 182 ? 10.543 -5.022 0.318 1.00 95.31 182 ARG A C 1
ATOM 1448 O O . ARG A 1 182 ? 9.953 -5.596 -0.590 1.00 95.31 182 ARG A O 1
ATOM 1455 N N . ALA A 1 183 ? 11.284 -5.669 1.216 1.00 95.25 183 ALA A N 1
ATOM 1456 C CA . ALA A 1 183 ? 11.465 -7.116 1.196 1.00 95.25 183 ALA A CA 1
ATOM 1457 C C . ALA A 1 183 ? 10.128 -7.861 1.355 1.00 95.25 183 ALA A C 1
ATOM 1459 O O . ALA A 1 183 ? 9.867 -8.817 0.624 1.00 95.25 183 ALA A O 1
ATOM 1460 N N . ALA A 1 184 ? 9.249 -7.402 2.253 1.00 97.00 184 ALA A N 1
ATOM 1461 C CA . ALA A 1 184 ? 7.911 -7.967 2.420 1.00 97.00 184 ALA A CA 1
ATOM 1462 C C . ALA A 1 184 ? 7.037 -7.797 1.164 1.00 97.00 184 ALA A C 1
ATOM 1464 O O . ALA A 1 184 ? 6.355 -8.739 0.761 1.00 97.00 184 ALA A O 1
ATOM 1465 N N . LEU A 1 185 ? 7.077 -6.630 0.516 1.00 96.69 185 LEU A N 1
ATOM 1466 C CA . LEU A 1 185 ? 6.336 -6.357 -0.719 1.00 96.69 185 LEU A CA 1
ATOM 1467 C C . LEU A 1 185 ? 6.851 -7.199 -1.892 1.00 96.69 185 LEU A C 1
ATOM 1469 O O . LEU A 1 185 ? 6.033 -7.761 -2.623 1.00 96.69 185 LEU A O 1
ATOM 1473 N N . SER A 1 186 ? 8.171 -7.330 -2.047 1.00 95.12 186 SER A N 1
ATOM 1474 C CA . SER A 1 186 ? 8.816 -8.163 -3.074 1.00 95.12 186 SER A CA 1
ATOM 1475 C C . SER A 1 186 ? 8.566 -9.652 -2.882 1.00 95.12 186 SER A C 1
ATOM 1477 O O . SER A 1 186 ? 8.343 -10.366 -3.854 1.00 95.12 186 SER A O 1
ATOM 1479 N N . GLY A 1 187 ? 8.586 -10.126 -1.635 1.00 95.06 187 GLY A N 1
ATOM 1480 C CA . GLY A 1 187 ? 8.378 -11.537 -1.312 1.00 95.06 187 GLY A CA 1
ATOM 1481 C C . GLY A 1 187 ? 6.912 -11.974 -1.301 1.00 95.06 187 GLY A C 1
ATOM 1482 O O . GLY A 1 187 ? 6.639 -13.171 -1.232 1.00 95.06 187 GLY A O 1
ATOM 1483 N N . SER A 1 188 ? 5.965 -11.034 -1.345 1.00 96.31 188 SER A N 1
ATOM 1484 C CA . SER A 1 188 ? 4.544 -11.355 -1.251 1.00 96.31 188 SER A CA 1
ATOM 1485 C C . SER A 1 188 ? 3.917 -11.761 -2.589 1.00 96.31 188 SER A C 1
ATOM 1487 O O . SER A 1 188 ? 4.230 -11.241 -3.658 1.00 96.31 188 SER A O 1
ATOM 1489 N N . ARG A 1 189 ? 2.942 -12.666 -2.505 1.00 96.00 189 ARG A N 1
ATOM 1490 C CA . ARG A 1 189 ? 2.058 -13.135 -3.574 1.00 96.00 189 ARG A CA 1
ATOM 1491 C C . ARG A 1 189 ? 0.854 -12.233 -3.816 1.00 96.00 189 ARG A C 1
ATOM 1493 O O . ARG A 1 189 ? 0.137 -12.460 -4.792 1.00 96.00 189 ARG A O 1
ATOM 1500 N N . PHE A 1 190 ? 0.597 -11.247 -2.953 1.00 97.44 190 PHE A N 1
ATOM 1501 C CA . PHE A 1 190 ? -0.399 -10.221 -3.264 1.00 97.44 190 PHE A CA 1
ATOM 1502 C C . PHE A 1 190 ? -0.016 -9.540 -4.573 1.00 97.44 190 PHE A C 1
ATOM 1504 O O . PHE A 1 190 ? 1.165 -9.427 -4.864 1.00 97.44 190 PHE A O 1
ATOM 1511 N N . HIS A 1 191 ? -0.977 -9.145 -5.400 1.00 96.75 191 HIS A N 1
ATOM 1512 C CA . HIS A 1 191 ? -0.707 -8.523 -6.697 1.00 96.75 191 HIS A CA 1
ATOM 1513 C C . HIS A 1 191 ? -0.486 -7.014 -6.547 1.00 96.75 191 HIS A C 1
ATOM 1515 O O . HIS A 1 191 ? 0.525 -6.510 -7.036 1.00 96.75 191 HIS A O 1
ATOM 1521 N N . GLU A 1 192 ? -1.312 -6.363 -5.727 1.00 97.94 192 GLU A N 1
ATOM 1522 C CA . GLU A 1 192 ? -1.070 -5.047 -5.125 1.00 97.94 192 GLU A CA 1
ATOM 1523 C C . GLU A 1 192 ? -1.256 -5.100 -3.599 1.00 97.94 192 GLU A C 1
ATOM 1525 O O . GLU A 1 192 ? -2.018 -5.926 -3.081 1.00 97.94 192 GLU A O 1
ATOM 1530 N N . VAL A 1 193 ? -0.597 -4.185 -2.883 1.00 98.38 193 VAL A N 1
ATOM 1531 C CA . VAL A 1 193 ? -0.871 -3.884 -1.475 1.00 98.38 193 VAL A CA 1
ATOM 1532 C C . VAL A 1 193 ? -1.253 -2.411 -1.349 1.00 98.38 193 VAL A C 1
ATOM 1534 O O . VAL A 1 193 ? -0.407 -1.529 -1.462 1.00 98.38 193 VAL A O 1
ATOM 1537 N N . HIS A 1 194 ? -2.523 -2.133 -1.076 1.00 98.44 194 HIS A N 1
ATOM 1538 C CA . HIS A 1 194 ? -3.010 -0.780 -0.839 1.00 98.44 194 HIS A CA 1
ATOM 1539 C C . HIS A 1 194 ? -2.911 -0.418 0.640 1.00 98.44 194 HIS A C 1
ATOM 1541 O O . HIS A 1 194 ? -3.361 -1.171 1.502 1.00 98.44 194 HIS A O 1
ATOM 1547 N N . LEU A 1 195 ? -2.392 0.771 0.922 1.00 97.56 195 LEU A N 1
ATOM 1548 C CA . LEU A 1 195 ? -2.452 1.412 2.225 1.00 97.56 195 LEU A CA 1
ATOM 1549 C C . LEU A 1 195 ? -3.552 2.474 2.206 1.00 97.56 195 LEU A C 1
ATOM 1551 O O . LEU A 1 195 ? -3.471 3.444 1.451 1.00 97.56 195 LEU A O 1
ATOM 1555 N N . VAL A 1 196 ? -4.570 2.280 3.037 1.00 97.31 196 VAL A N 1
ATOM 1556 C CA . VAL A 1 196 ? -5.568 3.297 3.369 1.00 97.31 196 VAL A CA 1
ATOM 1557 C C . VAL A 1 196 ? -5.091 3.992 4.630 1.00 97.31 196 VAL A C 1
ATOM 1559 O O . VAL A 1 196 ? -4.878 3.335 5.645 1.00 97.31 196 VAL A O 1
ATOM 1562 N N . SER A 1 197 ? -4.917 5.306 4.574 1.00 94.56 197 SER A N 1
ATOM 1563 C CA . SER A 1 197 ? -4.448 6.076 5.718 1.00 94.56 197 SER A CA 1
ATOM 1564 C C . SER A 1 197 ? -5.215 7.386 5.876 1.00 94.56 197 SER A C 1
ATOM 1566 O O . SER A 1 197 ? -5.862 7.840 4.934 1.00 94.56 197 SER A O 1
ATOM 1568 N N . GLN A 1 198 ? -5.192 7.964 7.078 1.00 93.31 198 GLN A N 1
ATOM 1569 C CA . GLN A 1 198 ? -5.907 9.198 7.416 1.00 93.31 198 GLN A CA 1
ATOM 1570 C C . GLN A 1 198 ? -4.921 10.289 7.816 1.00 93.31 198 GLN A C 1
ATOM 1572 O O . GLN A 1 198 ? -4.065 10.055 8.665 1.00 93.31 198 GLN A O 1
ATOM 1577 N N . ASP A 1 199 ? -5.042 11.472 7.212 1.00 90.88 199 ASP A N 1
ATOM 1578 C CA . ASP A 1 199 ? -4.251 12.638 7.611 1.00 90.88 199 ASP A CA 1
ATOM 1579 C C . ASP A 1 199 ? -4.718 13.213 8.967 1.00 90.88 199 ASP A C 1
ATOM 1581 O O . ASP A 1 199 ? -5.698 12.765 9.568 1.00 90.88 199 ASP A O 1
ATOM 1585 N N . SER A 1 200 ? -4.035 14.250 9.456 1.00 87.56 200 SER A N 1
ATOM 1586 C CA . SER A 1 200 ? -4.367 14.909 10.731 1.00 87.56 200 SER A CA 1
ATOM 1587 C C . SER A 1 200 ? -5.735 15.607 10.754 1.00 87.56 200 SER A C 1
ATOM 1589 O O . SER A 1 200 ? -6.207 16.001 11.820 1.00 87.56 200 SER A O 1
ATOM 1591 N N . LYS A 1 201 ? -6.383 15.772 9.596 1.00 89.69 201 LYS A N 1
ATOM 1592 C CA . LYS A 1 201 ? -7.736 16.325 9.445 1.00 89.69 201 LYS A CA 1
ATOM 1593 C C . LYS A 1 201 ? -8.784 15.223 9.249 1.00 89.69 201 LYS A C 1
ATOM 1595 O O . LYS A 1 201 ? -9.962 15.541 9.098 1.00 89.69 201 LYS A O 1
ATOM 1600 N N . GLY A 1 202 ? -8.372 13.955 9.255 1.00 90.12 202 GLY A N 1
ATOM 1601 C CA . GLY A 1 202 ? -9.234 12.799 9.037 1.00 90.12 202 GLY A CA 1
ATOM 1602 C C . GLY A 1 202 ? -9.565 12.525 7.569 1.00 90.12 202 GLY A C 1
ATOM 1603 O O . GLY A 1 202 ? -10.440 11.702 7.309 1.00 90.12 202 GLY A O 1
ATOM 1604 N N . ASN A 1 203 ? -8.900 13.178 6.609 1.00 93.19 203 ASN A N 1
ATOM 1605 C CA . ASN A 1 203 ? -9.102 12.863 5.195 1.00 93.19 203 ASN A CA 1
ATOM 1606 C C . ASN A 1 203 ? -8.413 11.540 4.865 1.00 93.19 203 ASN A C 1
ATOM 1608 O O . ASN A 1 203 ? -7.227 11.370 5.163 1.00 93.19 203 ASN A O 1
ATOM 1612 N N . GLU A 1 204 ? -9.125 10.615 4.218 1.00 94.75 204 GLU A N 1
ATOM 1613 C CA . GLU A 1 204 ? -8.502 9.377 3.762 1.00 94.75 204 GLU A CA 1
ATOM 1614 C C . GLU A 1 204 ? -7.664 9.587 2.494 1.00 94.75 204 GLU A C 1
ATOM 1616 O O . GLU A 1 204 ? -7.992 10.385 1.616 1.00 94.75 204 GLU A O 1
ATOM 1621 N N . THR A 1 205 ? -6.584 8.823 2.369 1.00 95.69 205 THR A N 1
ATOM 1622 C CA . THR A 1 205 ? -5.797 8.681 1.140 1.00 95.69 205 THR A CA 1
ATOM 1623 C C . THR A 1 205 ? -5.507 7.206 0.898 1.00 95.69 205 THR A C 1
ATOM 1625 O O . THR A 1 205 ? -5.222 6.462 1.837 1.00 95.69 205 THR A O 1
ATOM 1628 N N . VAL A 1 206 ? -5.555 6.783 -0.366 1.00 97.12 206 VAL A N 1
ATOM 1629 C CA . VAL A 1 206 ? -5.194 5.424 -0.783 1.00 97.12 206 VAL A CA 1
ATOM 1630 C C . VAL A 1 206 ? -3.872 5.463 -1.540 1.00 97.12 206 VAL A C 1
ATOM 1632 O O . VAL A 1 206 ? -3.702 6.254 -2.469 1.00 97.12 206 VAL A O 1
ATOM 1635 N N . ARG A 1 207 ? -2.925 4.602 -1.161 1.00 96.06 207 ARG A N 1
ATOM 1636 C CA . ARG A 1 207 ? -1.624 4.465 -1.831 1.00 96.06 207 ARG A CA 1
ATOM 1637 C C . ARG A 1 207 ? -1.353 3.002 -2.164 1.00 96.06 207 ARG A C 1
ATOM 1639 O O . ARG A 1 207 ? -1.326 2.173 -1.262 1.00 96.06 207 ARG A O 1
ATOM 1646 N N . GLY A 1 208 ? -1.143 2.680 -3.441 1.00 96.81 208 GLY A N 1
ATOM 1647 C CA . GLY A 1 208 ? -0.566 1.392 -3.840 1.00 96.81 208 GLY A CA 1
ATOM 1648 C C . GLY A 1 208 ? 0.906 1.357 -3.442 1.00 96.81 208 GLY A C 1
ATOM 1649 O O . GLY A 1 208 ? 1.692 2.176 -3.923 1.00 96.81 208 GLY A O 1
ATOM 1650 N N . LEU A 1 209 ? 1.278 0.466 -2.525 1.00 96.75 209 LEU A N 1
ATOM 1651 C CA . LEU A 1 209 ? 2.641 0.404 -2.005 1.00 96.75 209 LEU A CA 1
ATOM 1652 C C . LEU A 1 209 ? 3.613 -0.115 -3.064 1.00 96.75 209 LEU A C 1
ATOM 1654 O O . LEU A 1 209 ? 4.732 0.389 -3.140 1.00 96.75 209 LEU A O 1
ATOM 1658 N N . ARG A 1 210 ? 3.197 -1.052 -3.930 1.00 96.50 210 ARG A N 1
ATOM 1659 C CA . ARG A 1 210 ? 4.037 -1.459 -5.065 1.00 96.50 210 ARG A CA 1
ATOM 1660 C C . ARG A 1 210 ? 4.112 -0.371 -6.119 1.00 96.50 210 ARG A C 1
ATOM 1662 O O . ARG A 1 210 ? 5.188 -0.154 -6.668 1.00 96.50 210 ARG A O 1
ATOM 1669 N N . THR A 1 211 ? 3.026 0.370 -6.340 1.00 96.06 211 THR A N 1
ATOM 1670 C CA . THR A 1 211 ? 3.071 1.543 -7.219 1.00 96.06 211 THR A CA 1
ATOM 1671 C C . THR A 1 211 ? 4.078 2.569 -6.729 1.00 96.06 211 THR A C 1
ATOM 1673 O O . THR A 1 211 ? 4.894 3.029 -7.518 1.00 96.06 211 THR A O 1
ATOM 1676 N N . LEU A 1 212 ? 4.097 2.874 -5.429 1.00 94.88 212 LEU A N 1
ATOM 1677 C CA . LEU A 1 212 ? 5.100 3.766 -4.845 1.00 94.88 212 LEU A CA 1
ATOM 1678 C C . LEU A 1 212 ? 6.533 3.252 -5.038 1.00 94.88 212 LEU A C 1
ATOM 1680 O O . LEU A 1 212 ? 7.398 4.037 -5.421 1.00 94.88 212 LEU A O 1
ATOM 1684 N N . MET A 1 213 ? 6.776 1.952 -4.820 1.00 94.88 213 MET A N 1
ATOM 1685 C CA . MET A 1 213 ? 8.091 1.346 -5.081 1.00 94.88 213 MET A CA 1
ATOM 1686 C C . MET A 1 213 ? 8.511 1.510 -6.547 1.00 94.88 213 MET A C 1
ATOM 1688 O O . MET A 1 213 ? 9.656 1.856 -6.819 1.00 94.88 213 MET A O 1
ATOM 1692 N N . MET A 1 214 ? 7.591 1.282 -7.491 1.00 96.19 214 MET A N 1
ATOM 1693 C CA . MET A 1 214 ? 7.871 1.394 -8.927 1.00 96.19 214 MET A CA 1
ATOM 1694 C C . MET A 1 214 ? 8.082 2.839 -9.375 1.00 96.19 214 MET A C 1
ATOM 1696 O O . MET A 1 214 ? 8.947 3.087 -10.211 1.00 96.19 214 MET A O 1
ATOM 1700 N N . VAL A 1 215 ? 7.331 3.791 -8.811 1.00 95.12 215 VAL A N 1
ATOM 1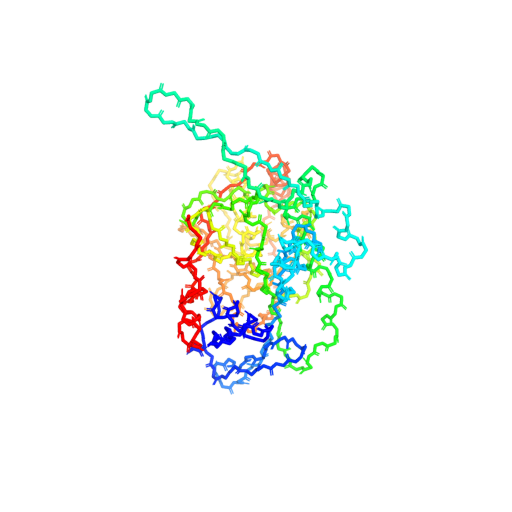701 C CA . VAL A 1 215 ? 7.524 5.229 -9.047 1.00 95.12 215 VAL A CA 1
ATOM 1702 C C . VAL A 1 215 ? 8.946 5.619 -8.662 1.00 95.12 215 VAL A C 1
ATOM 1704 O O . VAL A 1 215 ? 9.688 6.130 -9.494 1.00 95.12 215 VAL A O 1
ATOM 1707 N N . GLU A 1 216 ? 9.344 5.343 -7.423 1.00 95.00 216 GLU A N 1
ATOM 1708 C CA . GLU A 1 216 ? 10.686 5.658 -6.939 1.00 95.00 216 GLU A CA 1
ATOM 1709 C C . GLU A 1 216 ? 11.767 4.990 -7.790 1.00 95.00 216 GLU A C 1
ATOM 1711 O O . GLU A 1 216 ? 12.671 5.677 -8.259 1.00 95.00 216 GLU A O 1
ATOM 1716 N N . ALA A 1 217 ? 11.658 3.680 -8.039 1.00 95.81 217 ALA A N 1
ATOM 1717 C CA . ALA A 1 217 ? 12.631 2.949 -8.842 1.00 95.81 217 ALA A CA 1
ATOM 1718 C C . ALA A 1 217 ? 12.789 3.575 -10.237 1.00 95.81 217 ALA A C 1
ATOM 1720 O O . ALA A 1 217 ? 13.910 3.794 -10.693 1.00 95.81 217 ALA A O 1
ATOM 1721 N N . ALA A 1 218 ? 11.685 3.921 -10.903 1.00 96.12 218 ALA A N 1
ATOM 1722 C CA . ALA A 1 218 ? 11.726 4.536 -12.225 1.00 96.12 218 ALA A CA 1
ATOM 1723 C C . ALA A 1 218 ? 12.390 5.926 -12.202 1.00 96.12 218 ALA A C 1
ATOM 1725 O O . ALA A 1 218 ? 13.187 6.238 -13.085 1.00 96.12 218 ALA A O 1
ATOM 1726 N N . TYR A 1 219 ? 12.120 6.749 -11.183 1.00 94.75 219 TYR A N 1
ATOM 1727 C CA . TYR A 1 219 ? 12.772 8.056 -11.030 1.00 94.75 219 TYR A CA 1
ATOM 1728 C C . TYR A 1 219 ? 14.272 7.932 -10.747 1.00 94.75 219 TYR A C 1
ATOM 1730 O O . TYR A 1 219 ? 15.074 8.609 -11.391 1.00 94.75 219 TYR A O 1
ATOM 1738 N N . VAL A 1 220 ? 14.661 7.049 -9.824 1.00 94.94 220 VAL A N 1
ATOM 1739 C CA . VAL A 1 220 ? 16.073 6.785 -9.505 1.00 94.94 220 VAL A CA 1
ATOM 1740 C C . VAL A 1 220 ? 16.812 6.271 -10.743 1.00 94.94 220 VAL A C 1
ATOM 1742 O O . VAL A 1 220 ? 17.941 6.685 -11.008 1.00 94.94 220 VAL A O 1
ATOM 1745 N N . PHE A 1 221 ? 16.161 5.428 -11.547 1.00 95.69 221 PHE A N 1
ATOM 1746 C CA . PHE A 1 221 ? 16.694 4.951 -12.819 1.00 95.69 221 PHE A CA 1
ATOM 1747 C C . PHE A 1 221 ? 16.923 6.078 -13.826 1.00 95.69 221 PHE A C 1
ATOM 1749 O O . PHE A 1 221 ? 18.015 6.168 -14.384 1.00 95.69 221 PHE A O 1
ATOM 1756 N N . LEU A 1 222 ? 15.952 6.972 -14.026 1.00 93.88 222 LEU A N 1
ATOM 1757 C CA . LEU A 1 222 ? 16.130 8.100 -14.944 1.00 93.88 222 LEU A CA 1
ATOM 1758 C C . LEU A 1 222 ? 17.271 9.030 -14.520 1.00 93.88 222 LEU A C 1
ATOM 1760 O O . LEU A 1 222 ? 18.042 9.472 -15.372 1.00 93.88 222 LEU A O 1
ATOM 1764 N N . GLU A 1 223 ? 17.423 9.298 -13.222 1.00 93.50 223 GLU A N 1
ATOM 1765 C CA . GLU A 1 223 ? 18.557 10.087 -12.731 1.00 93.50 223 GLU A CA 1
ATOM 1766 C C . GLU A 1 223 ? 19.888 9.351 -12.937 1.00 93.50 223 GLU A C 1
ATOM 1768 O O . GLU A 1 223 ? 20.875 9.978 -13.327 1.00 93.50 223 GLU A O 1
ATOM 1773 N N . ALA A 1 224 ? 19.930 8.028 -12.750 1.00 94.75 224 ALA A N 1
ATOM 1774 C CA . ALA A 1 224 ? 21.124 7.222 -13.007 1.00 94.75 224 ALA A CA 1
ATOM 1775 C C . ALA A 1 224 ? 21.533 7.244 -14.487 1.00 94.75 224 ALA A C 1
ATOM 1777 O O . ALA A 1 224 ? 22.697 7.497 -14.797 1.00 94.75 224 ALA A O 1
ATOM 1778 N N . VAL A 1 225 ? 20.579 7.060 -15.407 1.00 92.88 225 VAL A N 1
ATOM 1779 C CA . VAL A 1 225 ? 20.810 7.190 -16.856 1.00 92.88 225 VAL A CA 1
ATOM 1780 C C . VAL A 1 225 ? 21.346 8.585 -17.176 1.00 92.88 225 VAL A C 1
ATOM 1782 O O . VAL A 1 225 ? 22.375 8.724 -17.840 1.00 92.88 225 VAL A O 1
ATOM 1785 N N . LYS A 1 226 ? 20.707 9.626 -16.637 1.00 91.94 226 LYS A N 1
ATOM 1786 C CA . LYS A 1 226 ? 21.104 11.016 -16.866 1.00 91.94 226 LYS A CA 1
ATOM 1787 C C . LYS A 1 226 ? 22.514 11.331 -16.369 1.00 91.94 226 LYS A C 1
ATOM 1789 O O . LYS A 1 226 ? 23.252 12.059 -17.028 1.00 91.94 226 LYS A O 1
ATOM 1794 N N . ALA A 1 227 ? 22.903 10.778 -15.225 1.00 93.38 227 ALA A N 1
ATOM 1795 C CA . ALA A 1 227 ? 24.234 10.964 -14.660 1.00 93.38 227 ALA A CA 1
ATOM 1796 C C . ALA A 1 227 ? 25.340 10.246 -15.457 1.00 93.38 227 ALA A C 1
ATOM 1798 O O . ALA A 1 227 ? 26.488 10.687 -15.404 1.00 93.38 227 ALA A O 1
ATOM 1799 N N . THR A 1 228 ? 25.007 9.175 -16.185 1.00 92.88 228 THR A N 1
ATOM 1800 C CA . THR A 1 228 ? 25.981 8.351 -16.921 1.00 92.88 228 THR A CA 1
ATOM 1801 C C . THR A 1 228 ? 26.110 8.750 -18.392 1.00 92.88 228 THR A C 1
ATOM 1803 O O . THR A 1 228 ? 27.225 8.945 -18.868 1.00 92.88 228 THR A O 1
ATOM 1806 N N . VAL A 1 229 ? 24.993 8.908 -19.113 1.00 87.88 229 VAL A N 1
ATOM 1807 C CA . VAL A 1 229 ? 24.976 9.188 -20.570 1.00 87.88 229 VAL A CA 1
ATOM 1808 C C . VAL A 1 229 ? 24.392 10.552 -20.936 1.00 87.88 229 VAL A C 1
ATOM 1810 O O . VAL A 1 229 ? 24.358 10.931 -22.101 1.00 87.88 229 VAL A O 1
ATOM 1813 N N . GLY A 1 230 ? 23.948 11.339 -19.957 1.00 81.38 230 GLY A N 1
ATOM 1814 C CA . GLY A 1 230 ? 23.358 12.650 -20.210 1.00 81.38 230 GLY A CA 1
ATOM 1815 C C . GLY A 1 230 ? 21.853 12.581 -20.461 1.00 81.38 230 GLY A C 1
ATOM 1816 O O . GLY A 1 230 ? 21.082 12.767 -19.527 1.00 81.38 230 GLY A O 1
ATOM 1817 N N . ALA A 1 231 ? 21.395 12.388 -21.699 1.00 68.62 231 ALA A N 1
ATOM 1818 C CA . ALA A 1 231 ? 19.958 12.370 -22.001 1.00 68.62 231 ALA A CA 1
ATOM 1819 C C . ALA A 1 231 ? 19.445 10.935 -22.251 1.00 68.62 231 ALA A C 1
ATOM 1821 O O . ALA A 1 231 ? 20.126 10.176 -22.935 1.00 68.62 231 ALA A O 1
ATOM 1822 N N . PRO A 1 232 ? 18.237 10.555 -21.777 1.00 64.31 232 PRO A N 1
ATOM 1823 C CA . PRO A 1 232 ? 17.699 9.195 -21.948 1.00 64.31 232 PRO A CA 1
ATOM 1824 C C . PRO A 1 232 ? 17.486 8.769 -23.410 1.00 64.31 232 PRO A C 1
ATOM 1826 O O . PRO A 1 232 ? 17.382 7.583 -23.697 1.00 64.31 232 PRO A O 1
ATOM 1829 N N . HIS A 1 233 ? 17.432 9.732 -24.335 1.00 61.06 233 HIS A N 1
ATOM 1830 C CA . HIS A 1 233 ? 17.053 9.544 -25.741 1.00 61.06 233 HIS A CA 1
ATOM 1831 C C . HIS A 1 233 ? 18.076 8.765 -26.586 1.00 61.06 233 HIS A C 1
ATOM 1833 O O . HIS A 1 233 ? 17.851 8.564 -27.776 1.00 61.06 233 HIS A O 1
ATOM 1839 N N . GLU A 1 234 ? 19.215 8.374 -26.010 1.00 69.75 234 GLU A N 1
ATOM 1840 C CA . GLU A 1 234 ? 20.236 7.590 -26.716 1.00 69.75 234 GLU A CA 1
ATOM 1841 C C . GLU A 1 234 ? 19.996 6.072 -26.631 1.00 69.75 234 GLU A C 1
ATOM 1843 O O . GLU A 1 234 ? 20.611 5.319 -27.386 1.00 69.75 234 GLU A O 1
ATOM 1848 N N . CYS A 1 235 ? 19.093 5.611 -25.757 1.00 79.88 235 CYS A N 1
ATOM 1849 C CA . CYS A 1 235 ? 18.712 4.200 -25.650 1.00 79.88 235 CYS A CA 1
ATOM 1850 C C . CYS A 1 235 ? 17.444 3.911 -26.461 1.00 79.88 235 CYS A C 1
ATOM 1852 O O . CYS A 1 235 ? 16.528 4.731 -26.503 1.00 79.88 235 CYS A O 1
ATOM 1854 N N . SER A 1 236 ? 17.362 2.724 -27.070 1.00 87.31 236 SER A N 1
ATOM 1855 C CA . SER A 1 236 ? 16.090 2.248 -27.619 1.00 87.31 236 SER A CA 1
ATOM 1856 C C . SER A 1 236 ? 15.061 2.053 -26.494 1.00 87.31 236 SER A C 1
ATOM 1858 O O . SER A 1 236 ? 15.430 1.859 -25.326 1.00 87.31 236 SER A O 1
ATOM 1860 N N . ASP A 1 237 ? 13.769 2.079 -26.831 1.00 87.06 237 ASP A N 1
ATOM 1861 C CA . ASP A 1 237 ? 12.704 1.799 -25.862 1.00 87.06 237 ASP A CA 1
ATOM 1862 C C . ASP A 1 237 ? 12.929 0.430 -25.203 1.00 87.06 237 ASP A C 1
ATOM 1864 O O . ASP A 1 237 ? 12.889 0.315 -23.981 1.00 87.06 237 ASP A O 1
ATOM 1868 N N . GLU A 1 238 ? 13.241 -0.606 -25.985 1.00 92.38 238 GLU A N 1
ATOM 1869 C CA . GLU A 1 238 ? 13.500 -1.957 -25.476 1.00 92.38 238 GLU A CA 1
ATOM 1870 C C . GLU A 1 238 ? 14.679 -1.988 -24.497 1.00 92.38 238 GLU A C 1
ATOM 1872 O O . GLU A 1 238 ? 14.544 -2.503 -23.383 1.00 92.38 238 GLU A O 1
ATOM 1877 N N . ASP A 1 239 ? 15.806 -1.379 -24.871 1.00 92.69 239 ASP A N 1
ATOM 1878 C CA . ASP A 1 239 ? 17.011 -1.351 -24.044 1.00 92.69 239 ASP A CA 1
ATOM 1879 C C . ASP A 1 239 ? 16.784 -0.593 -22.729 1.00 92.69 239 ASP A C 1
ATOM 1881 O O . ASP A 1 239 ? 17.266 -1.022 -21.680 1.00 92.69 239 ASP A O 1
ATOM 1885 N N . SER A 1 240 ? 15.992 0.483 -22.746 1.00 93.50 240 SER A N 1
ATOM 1886 C CA . SER A 1 240 ? 15.649 1.244 -21.537 1.00 93.50 240 SER A CA 1
ATOM 1887 C C . SER A 1 240 ? 14.917 0.377 -20.508 1.00 93.50 240 SER A C 1
ATOM 1889 O O . SER A 1 240 ? 15.227 0.421 -19.315 1.00 93.50 240 SER A O 1
ATOM 1891 N N . HIS A 1 241 ? 13.985 -0.468 -20.958 1.00 95.81 241 HIS A N 1
ATOM 1892 C CA . HIS A 1 241 ? 13.275 -1.397 -20.077 1.00 95.81 241 HIS A CA 1
ATOM 1893 C C . HIS A 1 241 ? 14.180 -2.536 -19.598 1.00 95.81 241 HIS A C 1
ATOM 1895 O O . HIS A 1 241 ? 14.106 -2.909 -18.428 1.00 95.81 241 HIS A O 1
ATOM 1901 N N . LEU A 1 242 ? 15.060 -3.067 -20.453 1.00 96.06 242 LEU A N 1
ATOM 1902 C CA . LEU A 1 242 ? 16.029 -4.093 -20.052 1.00 96.06 242 LEU A CA 1
ATOM 1903 C C . LEU A 1 242 ? 17.016 -3.573 -18.998 1.00 96.06 242 LEU A C 1
ATOM 1905 O O . LEU A 1 242 ? 17.267 -4.263 -18.008 1.00 96.06 242 LEU A O 1
ATOM 1909 N N . LEU A 1 243 ? 17.529 -2.352 -19.171 1.00 95.69 243 LEU A N 1
ATOM 1910 C CA . LEU A 1 243 ? 18.384 -1.684 -18.190 1.00 95.69 243 LEU A CA 1
ATOM 1911 C C . LEU A 1 243 ? 17.656 -1.464 -16.867 1.00 95.69 243 LEU A C 1
ATOM 1913 O O . LEU A 1 243 ? 18.211 -1.756 -15.809 1.00 95.69 243 LEU A O 1
ATOM 1917 N N . PHE A 1 244 ? 16.415 -0.976 -16.918 1.00 97.25 244 PHE A N 1
ATOM 1918 C CA . PHE A 1 244 ? 15.614 -0.757 -15.720 1.00 97.25 244 PHE A CA 1
ATOM 1919 C C . PHE A 1 244 ? 15.367 -2.063 -14.956 1.00 97.25 244 PHE A C 1
ATOM 1921 O O . PHE A 1 244 ? 15.560 -2.118 -13.742 1.00 97.25 244 PHE A O 1
ATOM 1928 N N . ILE A 1 245 ? 15.025 -3.141 -15.668 1.00 97.56 245 ILE A N 1
ATOM 1929 C CA . ILE A 1 245 ? 14.871 -4.478 -15.085 1.00 97.56 245 ILE A CA 1
ATOM 1930 C C . ILE A 1 245 ? 16.176 -4.931 -14.419 1.00 97.56 245 ILE A C 1
ATOM 1932 O O . ILE A 1 245 ? 16.147 -5.324 -13.254 1.00 97.56 245 ILE A O 1
ATOM 1936 N N . ALA A 1 246 ? 17.317 -4.828 -15.107 1.00 96.88 246 ALA A N 1
ATOM 1937 C CA . ALA A 1 246 ? 18.616 -5.216 -14.553 1.00 96.88 246 ALA A CA 1
ATOM 1938 C C . ALA A 1 246 ? 18.993 -4.394 -13.305 1.00 96.88 246 ALA A C 1
ATOM 1940 O O . ALA A 1 246 ? 19.516 -4.934 -12.326 1.00 96.88 246 ALA A O 1
ATOM 1941 N N . ALA A 1 247 ? 18.692 -3.095 -13.316 1.00 96.81 247 ALA A N 1
ATOM 1942 C CA . ALA A 1 247 ? 18.917 -2.188 -12.199 1.00 96.81 247 ALA A CA 1
ATOM 1943 C C . ALA A 1 247 ? 18.078 -2.582 -10.970 1.00 96.81 247 ALA A C 1
ATOM 1945 O O . ALA A 1 247 ? 18.606 -2.722 -9.863 1.00 96.81 247 ALA A O 1
ATOM 1946 N N . CYS A 1 248 ? 16.785 -2.846 -11.167 1.00 96.31 248 CYS A N 1
ATOM 1947 C CA . CYS A 1 248 ? 15.886 -3.320 -10.120 1.00 96.31 248 CYS A CA 1
ATOM 1948 C C . CYS A 1 248 ? 16.288 -4.701 -9.570 1.00 96.31 248 CYS A C 1
ATOM 1950 O O . CYS A 1 248 ? 16.268 -4.900 -8.353 1.00 96.31 248 CYS A O 1
ATOM 1952 N N . GLU A 1 249 ? 16.734 -5.626 -10.424 1.00 95.50 249 GLU A N 1
ATOM 1953 C CA . GLU A 1 249 ? 17.190 -6.959 -10.008 1.00 95.50 249 GLU A CA 1
ATOM 1954 C C . GLU A 1 249 ? 18.404 -6.895 -9.071 1.00 95.50 249 GLU A C 1
ATOM 1956 O O . GLU A 1 249 ? 18.455 -7.637 -8.088 1.00 95.50 249 GLU A O 1
ATOM 1961 N N . ARG A 1 250 ? 19.343 -5.962 -9.294 1.00 95.00 250 ARG A N 1
ATOM 1962 C CA . ARG A 1 250 ? 20.480 -5.732 -8.379 1.00 95.00 250 ARG A CA 1
ATOM 1963 C C . ARG A 1 250 ? 20.056 -5.275 -6.984 1.00 95.00 250 ARG A C 1
ATOM 1965 O O . ARG A 1 250 ? 20.776 -5.537 -6.027 1.00 95.00 250 ARG A O 1
ATOM 1972 N N . GLN A 1 251 ? 18.898 -4.632 -6.868 1.00 90.44 251 GLN A N 1
ATOM 1973 C CA . GLN A 1 251 ? 18.306 -4.209 -5.597 1.00 90.44 251 GLN A CA 1
ATOM 1974 C C . GLN A 1 251 ? 17.355 -5.265 -4.992 1.00 90.44 251 GLN A C 1
ATOM 1976 O O . GLN A 1 251 ? 16.696 -5.011 -3.986 1.00 90.44 251 GLN A O 1
ATOM 1981 N N . GLY A 1 252 ? 17.273 -6.465 -5.582 1.00 88.88 252 GLY A N 1
ATOM 1982 C CA . GLY A 1 252 ? 16.418 -7.551 -5.094 1.00 88.88 252 GLY A CA 1
ATOM 1983 C C . GLY A 1 252 ? 14.956 -7.461 -5.545 1.00 88.88 252 GLY A C 1
ATOM 1984 O O . GLY A 1 252 ? 14.096 -8.127 -4.966 1.00 88.88 252 GLY A O 1
ATOM 1985 N N . PHE A 1 253 ? 14.659 -6.666 -6.577 1.00 85.81 253 PHE A N 1
ATOM 1986 C CA . PHE A 1 253 ? 13.326 -6.534 -7.170 1.00 85.81 253 PHE A CA 1
ATOM 1987 C C . PHE A 1 253 ? 13.260 -7.298 -8.495 1.00 85.81 253 PHE A C 1
ATOM 1989 O O . PHE A 1 253 ? 13.929 -6.940 -9.459 1.00 85.81 253 PHE A O 1
ATOM 1996 N N . THR A 1 254 ? 12.452 -8.359 -8.569 1.00 92.88 254 THR A N 1
ATOM 1997 C CA . THR A 1 254 ? 12.272 -9.103 -9.827 1.00 92.88 254 THR A CA 1
ATOM 1998 C C . THR A 1 254 ? 11.164 -8.468 -10.655 1.00 92.88 254 THR A C 1
ATOM 2000 O O . THR A 1 254 ? 9.997 -8.504 -10.267 1.00 92.88 254 THR A O 1
ATOM 2003 N N . LEU A 1 255 ? 11.542 -7.910 -11.804 1.00 96.50 255 LEU A N 1
ATOM 2004 C CA . LEU A 1 255 ? 10.621 -7.342 -12.779 1.00 96.50 255 LEU A CA 1
ATOM 2005 C C . LEU A 1 255 ? 10.418 -8.286 -13.968 1.00 96.50 255 LEU A C 1
ATOM 2007 O O . LEU A 1 255 ? 11.337 -8.984 -14.417 1.00 96.50 255 LEU A O 1
ATOM 2011 N N . HIS A 1 256 ? 9.206 -8.269 -14.510 1.00 96.69 256 HIS A N 1
ATOM 2012 C CA . HIS A 1 256 ? 8.861 -8.966 -15.740 1.00 96.69 256 HIS A CA 1
ATOM 2013 C C . HIS A 1 256 ? 8.920 -8.010 -16.927 1.00 96.69 256 HIS A C 1
ATOM 2015 O O . HIS A 1 256 ? 8.484 -6.867 -16.830 1.00 96.69 256 HIS A O 1
ATOM 2021 N N . TYR A 1 257 ? 9.449 -8.490 -18.047 1.00 97.44 257 TYR A N 1
ATOM 2022 C CA . TYR A 1 257 ? 9.314 -7.807 -19.327 1.00 97.44 257 TYR A CA 1
ATOM 2023 C C . TYR A 1 257 ? 7.952 -8.185 -19.917 1.00 97.44 257 TYR A C 1
ATOM 2025 O O . TYR A 1 257 ? 7.583 -9.362 -19.890 1.00 97.44 257 TYR A O 1
ATOM 2033 N N . VAL A 1 258 ? 7.189 -7.195 -20.375 1.00 96.88 258 VAL A N 1
ATOM 2034 C CA . VAL A 1 258 ? 5.862 -7.388 -20.966 1.00 96.88 258 VAL A CA 1
ATOM 2035 C C . VAL A 1 258 ? 5.799 -6.610 -22.274 1.00 96.88 258 VAL A C 1
ATOM 2037 O O . VAL A 1 258 ? 6.138 -5.430 -22.313 1.00 96.88 258 VAL A O 1
ATOM 2040 N N . ASP A 1 259 ? 5.351 -7.281 -23.330 1.00 95.62 259 ASP A N 1
ATOM 2041 C CA . ASP A 1 259 ? 5.071 -6.705 -24.644 1.00 95.62 259 ASP A CA 1
ATOM 2042 C C . ASP A 1 259 ? 3.642 -7.098 -25.035 1.00 95.62 259 ASP A C 1
ATOM 2044 O O . ASP A 1 259 ? 3.351 -8.264 -25.317 1.00 95.62 259 ASP A O 1
ATOM 2048 N N . ASP A 1 260 ? 2.725 -6.137 -24.930 1.00 93.81 260 ASP A N 1
ATOM 2049 C CA . ASP A 1 260 ? 1.298 -6.319 -25.185 1.00 93.81 260 ASP A CA 1
ATOM 2050 C C . ASP A 1 260 ? 0.722 -5.177 -26.042 1.00 93.81 260 ASP A C 1
ATOM 2052 O O . ASP A 1 260 ? 1.444 -4.350 -26.595 1.00 93.81 260 ASP A O 1
ATOM 2056 N N . GLU A 1 261 ? -0.606 -5.111 -26.180 1.00 91.56 261 GLU A N 1
ATOM 2057 C CA . GLU A 1 261 ? -1.286 -4.074 -26.976 1.00 91.56 261 GLU A CA 1
ATOM 2058 C C . GLU A 1 261 ? -1.010 -2.632 -26.495 1.00 91.56 261 GLU A C 1
ATOM 2060 O O . GLU A 1 261 ? -1.234 -1.677 -27.239 1.00 91.56 261 GLU A O 1
ATOM 2065 N N . SER A 1 262 ? -0.534 -2.459 -25.259 1.00 90.69 262 SER A N 1
ATOM 2066 C CA . SER A 1 262 ? -0.129 -1.173 -24.673 1.00 90.69 262 SER A CA 1
ATOM 2067 C C . SER A 1 262 ? 1.341 -0.823 -24.943 1.00 90.69 262 SER A C 1
ATOM 2069 O O . SER A 1 262 ? 1.777 0.277 -24.583 1.00 90.69 262 SER A O 1
ATOM 2071 N N . GLY A 1 263 ? 2.086 -1.732 -25.579 1.00 93.69 263 GLY A N 1
ATOM 2072 C CA . GLY A 1 263 ? 3.512 -1.639 -25.865 1.00 93.69 263 GLY A CA 1
ATOM 2073 C C . GLY A 1 263 ? 4.402 -2.234 -24.772 1.00 93.69 263 GLY A C 1
ATOM 2074 O O . GLY A 1 263 ? 3.936 -2.734 -23.743 1.00 93.69 263 GLY A O 1
ATOM 2075 N N . VAL A 1 264 ? 5.711 -2.133 -25.001 1.00 94.81 264 VAL A N 1
ATOM 2076 C CA . VAL A 1 264 ? 6.745 -2.646 -24.097 1.00 94.81 264 VAL A CA 1
ATOM 2077 C C . VAL A 1 264 ? 6.729 -1.898 -22.766 1.00 94.81 264 VAL A C 1
ATOM 2079 O O . VAL A 1 264 ? 6.673 -0.664 -22.739 1.00 94.81 264 VAL A O 1
ATOM 2082 N N . HIS A 1 265 ? 6.784 -2.650 -21.668 1.00 96.81 265 HIS A N 1
ATOM 2083 C CA . HIS A 1 265 ? 6.913 -2.120 -20.315 1.00 96.81 265 HIS A CA 1
ATOM 2084 C C . HIS A 1 265 ? 7.551 -3.136 -19.351 1.00 96.81 265 HIS A C 1
ATOM 2086 O O . HIS A 1 265 ? 7.559 -4.345 -19.590 1.00 96.81 265 HIS A O 1
ATOM 2092 N N . ALA A 1 266 ? 8.077 -2.641 -18.229 1.00 97.38 266 ALA A N 1
ATOM 2093 C CA . ALA A 1 266 ? 8.548 -3.468 -17.119 1.00 97.38 266 ALA A CA 1
ATOM 2094 C C . ALA A 1 266 ? 7.458 -3.569 -16.044 1.00 97.38 266 ALA A C 1
ATOM 2096 O O . ALA A 1 266 ? 6.889 -2.552 -15.653 1.00 97.38 266 ALA A O 1
ATOM 2097 N N . GLN A 1 267 ? 7.161 -4.768 -15.548 1.00 97.25 267 GLN A N 1
ATOM 2098 C CA . GLN A 1 267 ? 6.040 -5.014 -14.640 1.00 97.25 267 GLN A CA 1
ATOM 2099 C C . GLN A 1 267 ? 6.475 -5.601 -13.291 1.00 97.25 267 GLN A C 1
ATOM 2101 O O . GLN A 1 267 ? 7.268 -6.542 -13.231 1.00 97.25 267 GLN A O 1
ATOM 2106 N N . PHE A 1 268 ? 5.881 -5.082 -12.213 1.00 96.25 268 PHE A N 1
ATOM 2107 C CA . PHE A 1 268 ? 5.960 -5.606 -10.851 1.00 96.25 268 PHE A CA 1
ATOM 2108 C C . PHE A 1 268 ? 4.565 -5.704 -10.239 1.00 96.25 268 PHE A C 1
ATOM 2110 O O . PHE A 1 268 ? 3.911 -4.690 -9.989 1.00 96.25 268 PHE A O 1
ATOM 2117 N N . GLY A 1 269 ? 4.096 -6.923 -9.972 1.00 94.69 269 GLY A N 1
ATOM 2118 C CA . GLY A 1 269 ? 2.732 -7.112 -9.484 1.00 94.69 269 GLY A CA 1
ATOM 2119 C C . GLY A 1 269 ? 1.709 -6.528 -10.463 1.00 94.69 269 GLY A C 1
ATOM 2120 O O . GLY A 1 269 ? 1.701 -6.894 -11.636 1.00 94.69 269 GLY A O 1
ATOM 2121 N N . SER A 1 270 ? 0.856 -5.630 -9.975 1.00 95.00 270 SER A N 1
ATOM 2122 C CA . SER A 1 270 ? -0.145 -4.885 -10.753 1.00 95.00 270 SER A CA 1
ATOM 2123 C C . SER A 1 270 ? 0.410 -3.720 -11.563 1.00 95.00 270 SER A C 1
ATOM 2125 O O . SER A 1 270 ? -0.333 -3.148 -12.358 1.00 95.00 270 SER A O 1
ATOM 2127 N N . VAL A 1 271 ? 1.671 -3.337 -11.371 1.00 97.12 271 VAL A N 1
ATOM 2128 C CA . VAL A 1 271 ? 2.181 -2.047 -11.844 1.00 97.12 271 VAL A CA 1
ATOM 2129 C C . VAL A 1 271 ? 3.135 -2.236 -13.010 1.00 97.12 271 VAL A C 1
ATOM 2131 O O . VAL A 1 271 ? 4.156 -2.905 -12.878 1.00 97.12 271 VAL A O 1
ATOM 2134 N N . GLY A 1 272 ? 2.811 -1.625 -14.147 1.00 97.00 272 GLY A N 1
ATOM 2135 C CA . GLY A 1 272 ? 3.701 -1.501 -15.299 1.00 97.00 272 GLY A CA 1
ATOM 2136 C C . GLY A 1 272 ? 4.370 -0.127 -15.349 1.00 97.00 272 GLY A C 1
ATOM 2137 O O . GLY A 1 272 ? 3.726 0.884 -15.075 1.00 97.00 272 GLY A O 1
ATOM 2138 N N . VAL A 1 273 ? 5.640 -0.081 -15.736 1.00 97.38 273 VAL A N 1
ATOM 2139 C CA . VAL A 1 273 ? 6.410 1.138 -16.004 1.00 97.38 273 VAL A CA 1
ATOM 2140 C C . VAL A 1 273 ? 6.829 1.133 -17.464 1.00 97.38 273 VAL A C 1
ATOM 2142 O O . VAL A 1 273 ? 7.507 0.205 -17.907 1.00 97.38 273 VAL A O 1
ATOM 2145 N N . GLN A 1 274 ? 6.441 2.184 -18.183 1.00 96.44 274 GLN A N 1
ATOM 2146 C CA . GLN A 1 274 ? 6.894 2.461 -19.538 1.00 96.44 274 GLN A CA 1
ATOM 2147 C C . GLN A 1 274 ? 7.631 3.792 -19.592 1.00 96.44 274 GLN A C 1
ATOM 2149 O O . GLN A 1 274 ? 7.115 4.815 -19.135 1.00 96.44 274 GLN A O 1
ATOM 2154 N N . PHE A 1 275 ? 8.827 3.773 -20.167 1.00 93.19 275 PHE A N 1
ATOM 2155 C CA . PHE A 1 275 ? 9.585 4.983 -20.464 1.00 93.19 275 PHE A CA 1
ATOM 2156 C C . PHE A 1 275 ? 9.177 5.500 -21.842 1.00 93.19 275 PHE A C 1
ATOM 2158 O O . PHE A 1 275 ? 9.118 4.734 -22.799 1.00 93.19 275 PHE A O 1
ATOM 2165 N N . THR A 1 276 ? 8.849 6.786 -21.933 1.00 89.94 276 THR A N 1
ATOM 2166 C CA . THR A 1 276 ? 8.514 7.465 -23.188 1.00 89.94 276 THR A CA 1
ATOM 2167 C C . THR A 1 276 ? 9.270 8.784 -23.287 1.00 89.94 276 THR A C 1
ATOM 2169 O O . THR A 1 276 ? 9.780 9.303 -22.292 1.00 89.94 276 THR A O 1
ATOM 2172 N N . ASP A 1 277 ? 9.258 9.401 -24.468 1.00 84.81 277 ASP A N 1
ATOM 2173 C CA . ASP A 1 277 ? 9.830 10.739 -24.674 1.00 84.81 277 ASP A CA 1
ATOM 2174 C C . ASP A 1 277 ? 9.231 11.815 -23.749 1.00 84.81 277 ASP A C 1
ATOM 2176 O O . ASP A 1 277 ? 9.873 12.822 -23.454 1.00 84.81 277 ASP A O 1
ATOM 2180 N N . SER A 1 278 ? 7.994 11.616 -23.278 1.00 86.38 278 SER A N 1
ATOM 2181 C CA . SER A 1 278 ? 7.313 12.534 -22.358 1.00 86.38 278 SER A CA 1
ATOM 2182 C C . SER A 1 278 ? 7.559 12.226 -20.875 1.00 86.38 278 SER A C 1
ATOM 2184 O O . SER A 1 278 ? 7.026 12.934 -20.022 1.00 86.38 278 SER A O 1
ATOM 2186 N N . GLY A 1 279 ? 8.321 11.176 -20.556 1.00 88.50 279 GLY A N 1
ATOM 2187 C CA . GLY A 1 279 ? 8.645 10.765 -19.190 1.00 88.50 279 GLY A CA 1
ATOM 2188 C C . GLY A 1 279 ? 8.181 9.347 -18.855 1.00 88.50 279 GLY A C 1
ATOM 2189 O O . GLY A 1 279 ? 8.228 8.444 -19.683 1.00 88.50 279 GLY A O 1
ATOM 2190 N N . ILE A 1 280 ? 7.759 9.139 -17.608 1.00 92.88 280 ILE A N 1
ATOM 2191 C CA . ILE A 1 280 ? 7.338 7.826 -17.107 1.00 92.88 280 ILE A CA 1
ATOM 2192 C C . ILE A 1 280 ? 5.823 7.698 -17.240 1.00 92.88 280 ILE A C 1
ATOM 2194 O O . ILE A 1 280 ? 5.070 8.523 -16.718 1.00 92.88 280 ILE A O 1
ATOM 2198 N N . LYS A 1 281 ? 5.367 6.624 -17.879 1.00 95.25 281 LYS A N 1
ATOM 2199 C CA . LYS A 1 281 ? 3.970 6.200 -17.870 1.00 95.25 281 LYS A CA 1
ATOM 2200 C C . LYS A 1 281 ? 3.810 4.999 -16.946 1.00 95.25 281 LYS A C 1
ATOM 2202 O O . LYS A 1 281 ? 4.510 3.999 -17.081 1.00 95.25 281 LYS A O 1
ATOM 2207 N N . LEU A 1 282 ? 2.862 5.103 -16.021 1.00 95.06 282 LEU A N 1
ATOM 2208 C CA . LEU A 1 282 ? 2.509 4.028 -15.100 1.00 95.06 282 LEU A CA 1
ATOM 2209 C C . LEU A 1 282 ? 1.212 3.369 -15.555 1.00 95.06 282 LEU A C 1
ATOM 2211 O O . LEU A 1 282 ? 0.224 4.051 -15.840 1.00 95.06 282 LEU A O 1
ATOM 2215 N N . PHE A 1 283 ? 1.208 2.045 -15.588 1.00 94.06 283 PHE A N 1
ATOM 2216 C CA . PHE A 1 283 ? 0.018 1.240 -15.802 1.00 94.06 283 PHE A CA 1
ATOM 2217 C C . PHE A 1 283 ? -0.396 0.634 -14.478 1.00 94.06 283 PHE A C 1
ATOM 2219 O O . PHE A 1 283 ? 0.328 -0.187 -13.924 1.00 94.06 283 PHE A O 1
ATOM 2226 N N . ASP A 1 284 ? -1.563 1.032 -13.987 1.00 91.12 284 ASP A N 1
ATOM 2227 C CA . ASP A 1 284 ? -2.135 0.437 -12.792 1.00 91.12 284 ASP A CA 1
ATOM 2228 C C . ASP A 1 284 ? -3.160 -0.641 -13.169 1.00 91.12 284 ASP A C 1
ATOM 2230 O O . ASP A 1 284 ? -4.228 -0.369 -13.727 1.00 91.12 284 ASP A O 1
ATOM 2234 N N . GLY A 1 285 ? -2.783 -1.890 -12.918 1.00 90.81 285 GLY A N 1
ATOM 2235 C CA . GLY A 1 285 ? -3.505 -3.087 -13.305 1.00 90.81 285 GLY A CA 1
ATOM 2236 C C . GLY A 1 285 ? -4.213 -3.801 -12.160 1.00 90.81 285 GLY A C 1
ATOM 2237 O O . GLY A 1 285 ? -4.591 -4.945 -12.375 1.00 90.81 285 GLY A O 1
ATOM 2238 N N . TYR A 1 286 ? -4.433 -3.202 -10.980 1.00 92.06 286 TYR A N 1
ATOM 2239 C CA . TYR A 1 286 ? -4.953 -3.961 -9.821 1.00 92.06 286 TYR A CA 1
ATOM 2240 C C . TYR A 1 286 ? -6.363 -4.573 -10.006 1.00 92.06 286 TYR A C 1
ATOM 2242 O O . TYR A 1 286 ? -6.744 -5.453 -9.240 1.00 92.06 286 TYR A O 1
ATOM 2250 N N . TYR A 1 287 ? -7.142 -4.162 -11.020 1.00 92.88 287 TYR A N 1
ATOM 2251 C CA . TYR A 1 287 ? -8.401 -4.827 -11.428 1.00 92.88 287 TYR A CA 1
ATOM 2252 C C . TYR A 1 287 ? -8.213 -5.956 -12.458 1.00 92.88 287 TYR A C 1
ATOM 2254 O O . TYR A 1 287 ? -9.169 -6.661 -12.797 1.00 92.88 287 TYR A O 1
ATOM 2262 N N . ARG A 1 288 ? -7.023 -6.087 -13.044 1.00 91.44 288 ARG A N 1
ATOM 2263 C CA . ARG A 1 288 ? -6.742 -6.936 -14.206 1.00 91.44 288 ARG A CA 1
ATOM 2264 C C . ARG A 1 288 ? -5.970 -8.174 -13.781 1.00 91.44 288 ARG A C 1
ATOM 2266 O O . ARG A 1 288 ? -5.244 -8.179 -12.797 1.00 91.44 288 ARG A O 1
ATOM 2273 N N . ALA A 1 289 ? -6.142 -9.260 -14.527 1.00 91.31 289 ALA A N 1
ATOM 2274 C CA . ALA A 1 289 ? -5.291 -10.426 -14.337 1.00 91.31 289 ALA A CA 1
ATOM 2275 C C . ALA A 1 289 ? -3.817 -10.048 -14.593 1.00 91.31 289 ALA A C 1
ATOM 2277 O O . ALA A 1 289 ? -3.571 -9.202 -15.460 1.00 91.31 289 ALA A O 1
ATOM 2278 N N . PRO A 1 290 ? -2.858 -10.682 -13.888 1.00 91.25 290 PRO A N 1
ATOM 2279 C CA . PRO A 1 290 ? -1.444 -10.511 -14.191 1.00 91.25 290 PRO A CA 1
ATOM 2280 C C . PRO A 1 290 ? -1.183 -10.784 -15.674 1.00 91.25 290 PRO A C 1
ATOM 2282 O O . PRO A 1 290 ? -1.730 -11.746 -16.229 1.00 91.25 290 PRO A O 1
ATOM 2285 N N . GLN A 1 291 ? -0.371 -9.941 -16.313 1.00 92.06 291 GLN A N 1
ATOM 2286 C CA . GLN A 1 291 ? 0.041 -10.196 -17.689 1.00 92.06 291 GLN A CA 1
ATOM 2287 C C . GLN A 1 291 ? 1.011 -11.375 -17.719 1.00 92.06 291 GLN A C 1
ATOM 2289 O O . GLN A 1 291 ? 1.69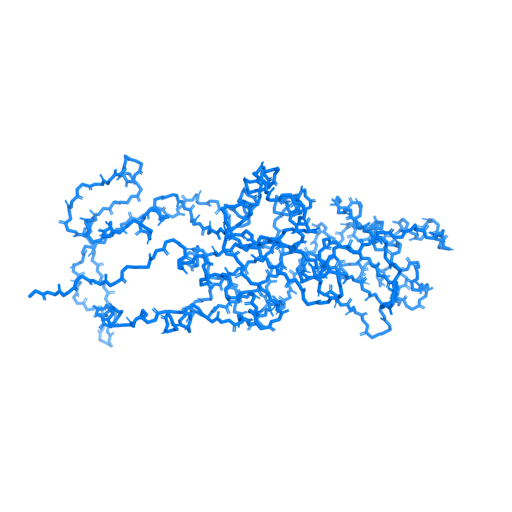1 -11.677 -16.736 1.00 92.06 291 GLN A O 1
ATOM 2294 N N . THR A 1 292 ? 1.039 -12.083 -18.845 1.00 92.94 292 THR A N 1
ATOM 2295 C CA . THR A 1 292 ? 2.026 -13.148 -19.039 1.00 92.94 292 THR A CA 1
ATOM 2296 C C . THR A 1 292 ? 3.352 -12.493 -19.412 1.00 92.94 292 THR A C 1
ATOM 2298 O O . THR A 1 292 ? 3.365 -11.748 -20.390 1.00 92.94 292 THR A O 1
ATOM 2301 N N . PRO A 1 293 ? 4.448 -12.744 -18.673 1.00 95.31 293 PRO A N 1
ATOM 2302 C CA . PRO A 1 293 ? 5.758 -12.233 -19.052 1.00 95.31 293 PRO A CA 1
ATOM 2303 C C . PRO A 1 293 ? 6.139 -12.695 -20.460 1.00 95.31 293 PRO A C 1
ATOM 2305 O O . PRO A 1 293 ? 5.935 -13.863 -20.803 1.00 95.31 293 PRO A O 1
ATOM 2308 N N . THR A 1 294 ? 6.709 -11.795 -21.254 1.00 96.81 294 THR A N 1
ATOM 2309 C CA . THR A 1 294 ? 7.352 -12.121 -22.529 1.00 96.81 294 THR A CA 1
ATOM 2310 C C . THR A 1 294 ? 8.841 -12.375 -22.326 1.00 96.81 294 THR A C 1
ATOM 2312 O O . THR A 1 294 ? 9.455 -11.909 -21.360 1.00 96.81 294 THR A O 1
ATOM 2315 N N . ASP A 1 295 ? 9.432 -13.143 -23.241 1.00 96.69 295 ASP A N 1
ATOM 2316 C CA . ASP A 1 295 ? 10.874 -13.360 -23.248 1.00 96.69 295 ASP A CA 1
ATOM 2317 C C . ASP A 1 295 ? 11.601 -12.029 -23.470 1.00 96.69 295 ASP A C 1
ATOM 2319 O O . ASP A 1 295 ? 11.214 -11.223 -24.319 1.00 96.69 295 ASP A O 1
ATOM 2323 N N . ARG A 1 296 ? 12.668 -11.803 -22.699 1.00 96.06 296 ARG A N 1
ATOM 2324 C CA . ARG A 1 296 ? 13.494 -10.599 -22.829 1.00 96.06 296 ARG A CA 1
ATOM 2325 C C . ARG A 1 296 ? 14.225 -10.638 -24.178 1.00 96.06 296 ARG A C 1
ATOM 2327 O O . ARG A 1 296 ? 14.911 -11.634 -24.436 1.00 96.06 296 ARG A O 1
ATOM 2334 N N . PRO A 1 297 ? 14.139 -9.589 -25.014 1.00 95.44 297 PRO A N 1
ATOM 2335 C CA . PRO A 1 297 ? 14.989 -9.499 -26.192 1.00 95.44 297 PRO A CA 1
ATOM 2336 C C . PRO A 1 297 ? 16.465 -9.384 -25.786 1.00 95.44 297 PRO A C 1
ATOM 2338 O O . PRO A 1 297 ? 16.807 -9.088 -24.637 1.00 95.44 297 PRO A O 1
ATOM 2341 N N . ALA A 1 298 ? 17.362 -9.647 -26.736 1.00 94.50 298 ALA A N 1
ATOM 2342 C CA . ALA A 1 298 ? 18.781 -9.402 -26.524 1.00 94.50 298 ALA A CA 1
ATOM 2343 C C . ALA A 1 298 ? 19.030 -7.889 -26.495 1.00 94.50 298 ALA A C 1
ATOM 2345 O O . ALA A 1 298 ? 18.696 -7.203 -27.457 1.00 94.50 298 ALA A O 1
ATOM 2346 N N . SER A 1 299 ? 19.633 -7.396 -25.410 1.00 92.62 299 SER A N 1
ATOM 2347 C CA . SER A 1 299 ? 20.058 -5.995 -25.314 1.00 92.62 299 SER A CA 1
ATOM 2348 C C . SER A 1 299 ? 21.064 -5.670 -26.416 1.00 92.62 299 SER A C 1
ATOM 2350 O O . SER A 1 299 ? 21.973 -6.465 -26.684 1.00 92.62 299 SER A O 1
ATOM 2352 N N . THR A 1 300 ? 20.904 -4.506 -27.042 1.00 93.12 300 THR A N 1
ATOM 2353 C CA . THR A 1 300 ? 21.860 -3.996 -28.038 1.00 93.12 300 THR A CA 1
ATOM 2354 C C . THR A 1 300 ? 22.925 -3.095 -27.422 1.00 93.12 300 THR A C 1
ATOM 2356 O O . THR A 1 300 ? 23.887 -2.720 -28.097 1.00 93.12 300 THR A O 1
ATOM 2359 N N . LEU A 1 301 ? 22.779 -2.774 -26.133 1.00 89.25 301 LEU A N 1
ATOM 2360 C CA . LEU A 1 301 ? 23.700 -1.913 -25.413 1.00 89.25 301 LEU A CA 1
ATOM 2361 C C . LEU A 1 301 ? 25.039 -2.587 -25.150 1.00 89.25 301 LEU A C 1
ATOM 2363 O O . LEU A 1 301 ? 25.147 -3.792 -24.911 1.00 89.25 301 LEU A O 1
ATOM 2367 N N . ASP A 1 302 ? 26.064 -1.746 -25.112 1.00 92.88 302 ASP A N 1
ATOM 2368 C CA . ASP A 1 302 ? 27.375 -2.139 -24.641 1.00 92.88 302 ASP A CA 1
ATOM 2369 C C . ASP A 1 302 ? 27.301 -2.633 -23.173 1.00 92.88 302 ASP A C 1
ATOM 2371 O O . ASP A 1 302 ? 26.709 -1.960 -22.314 1.00 92.88 302 ASP A O 1
ATOM 2375 N N . PRO A 1 303 ? 27.874 -3.809 -22.851 1.00 95.25 303 PRO A N 1
ATOM 2376 C CA . PRO A 1 303 ? 27.858 -4.338 -21.490 1.00 95.25 303 PRO A CA 1
ATOM 2377 C C . PRO A 1 303 ? 28.554 -3.438 -20.464 1.00 95.25 303 PRO A C 1
ATOM 2379 O O . PRO A 1 303 ? 28.128 -3.405 -19.310 1.00 95.25 303 PRO A O 1
ATOM 2382 N N . GLU A 1 304 ? 29.604 -2.706 -20.857 1.00 95.25 304 GLU A N 1
ATOM 2383 C CA . GLU A 1 304 ? 30.289 -1.780 -19.949 1.00 95.25 304 GLU A CA 1
ATOM 2384 C C . GLU A 1 304 ? 29.373 -0.603 -19.603 1.00 95.25 304 GLU A C 1
ATOM 2386 O O . GLU A 1 304 ? 29.188 -0.298 -18.424 1.00 95.25 304 GLU A O 1
ATOM 2391 N N . LEU A 1 305 ? 28.716 -0.013 -20.606 1.00 92.88 305 LEU A N 1
ATOM 2392 C CA . LEU A 1 305 ? 27.711 1.023 -20.377 1.00 92.88 305 LEU A CA 1
ATOM 2393 C C . LEU A 1 305 ? 26.555 0.536 -19.485 1.00 92.88 305 LEU A C 1
ATOM 2395 O O . LEU A 1 305 ? 26.120 1.250 -18.578 1.00 92.88 305 LEU A O 1
ATOM 2399 N N . THR A 1 306 ? 26.083 -0.691 -19.710 1.00 95.06 306 THR A N 1
ATOM 2400 C CA . THR A 1 306 ? 25.036 -1.314 -18.887 1.00 95.06 306 THR A CA 1
ATOM 2401 C C . THR A 1 306 ? 25.446 -1.367 -17.414 1.00 95.06 306 THR A C 1
ATOM 2403 O O . THR A 1 306 ? 24.692 -0.922 -16.548 1.00 95.06 306 THR A O 1
ATOM 2406 N N . GLU A 1 307 ? 26.653 -1.855 -17.118 1.00 97.00 307 GLU A N 1
ATOM 2407 C CA . GLU A 1 307 ? 27.148 -1.942 -15.740 1.00 97.00 307 GLU A CA 1
ATOM 2408 C C . GLU A 1 307 ? 27.351 -0.552 -15.116 1.00 97.00 307 GLU A C 1
ATOM 2410 O O . GLU A 1 307 ? 27.065 -0.372 -13.933 1.00 97.00 307 GLU A O 1
ATOM 2415 N N . GLN A 1 308 ? 27.768 0.455 -15.892 1.00 96.31 308 GLN A N 1
ATOM 2416 C CA . GLN A 1 308 ? 27.887 1.833 -15.400 1.00 96.31 308 GLN A CA 1
ATOM 2417 C C . GLN A 1 308 ? 26.530 2.412 -14.970 1.00 96.31 308 GLN A C 1
ATOM 2419 O O . GLN A 1 308 ? 26.420 2.964 -13.874 1.00 96.31 308 GLN A O 1
ATOM 2424 N N . ILE A 1 309 ? 25.484 2.268 -15.794 1.00 95.56 309 ILE A N 1
ATOM 2425 C CA . ILE A 1 309 ? 24.131 2.754 -15.469 1.00 95.56 309 ILE A CA 1
ATOM 2426 C C . ILE A 1 309 ? 23.570 2.008 -14.255 1.00 95.56 309 ILE A C 1
ATOM 2428 O O . ILE A 1 309 ? 23.081 2.634 -13.314 1.00 95.56 309 ILE A O 1
ATOM 2432 N N . VAL A 1 310 ? 23.672 0.677 -14.247 1.00 96.94 310 VAL A N 1
ATOM 2433 C CA . VAL A 1 310 ? 23.176 -0.161 -13.148 1.00 96.94 310 VAL A CA 1
ATOM 2434 C C . VAL A 1 310 ? 23.920 0.138 -11.841 1.00 96.94 310 VAL A C 1
ATOM 2436 O O . VAL A 1 310 ? 23.288 0.266 -10.793 1.00 96.94 310 VAL A O 1
ATOM 2439 N N . GLY A 1 311 ? 25.242 0.316 -11.887 1.00 97.56 311 GLY A N 1
ATOM 2440 C CA . GLY A 1 311 ? 26.040 0.713 -10.727 1.00 97.56 311 GLY A CA 1
ATOM 2441 C C . GLY A 1 311 ? 25.635 2.085 -10.186 1.00 97.56 311 GLY A C 1
ATOM 2442 O O . GLY A 1 311 ? 25.465 2.245 -8.976 1.00 97.56 311 GLY A O 1
ATOM 2443 N N . LYS A 1 312 ? 25.393 3.058 -11.075 1.00 97.25 312 LYS A N 1
ATOM 2444 C CA . LYS A 1 312 ? 24.925 4.397 -10.690 1.00 97.25 312 LYS A CA 1
ATOM 2445 C C . LYS A 1 312 ? 23.528 4.370 -10.069 1.00 97.25 312 LYS A C 1
ATOM 2447 O O . LYS A 1 312 ? 23.276 5.077 -9.096 1.00 97.25 312 LYS A O 1
ATOM 2452 N N . TYR A 1 313 ? 22.639 3.524 -10.586 1.00 96.75 313 TYR A N 1
ATOM 2453 C CA . TYR A 1 313 ? 21.321 3.294 -9.996 1.00 96.75 313 TYR A CA 1
ATOM 2454 C C . TYR A 1 313 ? 21.422 2.752 -8.570 1.00 96.75 313 TYR A C 1
ATOM 2456 O O . TYR A 1 313 ? 20.750 3.267 -7.681 1.00 96.75 313 TYR A O 1
ATOM 2464 N N . VAL A 1 314 ? 22.274 1.747 -8.338 1.00 96.12 314 VAL A N 1
ATOM 2465 C CA . VAL A 1 314 ? 22.488 1.177 -6.998 1.00 96.12 314 VAL A CA 1
ATOM 2466 C C . VAL A 1 314 ? 23.006 2.243 -6.031 1.00 96.12 314 VAL A C 1
ATOM 2468 O O . VAL A 1 314 ? 22.451 2.386 -4.945 1.00 96.12 314 VAL A O 1
ATOM 2471 N N . GLU A 1 315 ? 23.987 3.048 -6.449 1.00 96.00 315 GLU A N 1
ATOM 2472 C CA . GLU A 1 315 ? 24.505 4.171 -5.654 1.00 96.00 315 GLU A CA 1
ATOM 2473 C C . GLU A 1 315 ? 23.388 5.153 -5.255 1.00 96.00 315 GLU A C 1
ATOM 2475 O O . GLU A 1 315 ? 23.268 5.528 -4.085 1.00 96.00 315 GLU A O 1
ATOM 2480 N N . PHE A 1 316 ? 22.546 5.563 -6.208 1.00 95.19 316 PHE A N 1
ATOM 2481 C CA . PHE A 1 316 ? 21.438 6.481 -5.940 1.00 95.19 316 PHE A CA 1
ATOM 2482 C C . PHE A 1 316 ? 20.338 5.860 -5.080 1.00 95.19 316 PHE A C 1
ATOM 2484 O O . PHE A 1 316 ? 19.808 6.545 -4.210 1.00 95.19 316 PHE A O 1
ATOM 2491 N N . ALA A 1 317 ? 20.020 4.581 -5.269 1.00 92.81 317 ALA A N 1
ATOM 2492 C CA . ALA A 1 317 ? 19.029 3.882 -4.455 1.00 92.81 317 ALA A CA 1
ATOM 2493 C C . ALA A 1 317 ? 19.468 3.750 -2.984 1.00 92.81 317 ALA A C 1
ATOM 2495 O O . ALA A 1 317 ? 18.631 3.810 -2.087 1.00 92.81 317 ALA A O 1
ATOM 2496 N N . GLU A 1 318 ? 20.770 3.598 -2.725 1.00 91.44 318 GLU A N 1
ATOM 2497 C CA . GLU A 1 318 ? 21.316 3.446 -1.369 1.00 91.44 318 GLU A CA 1
ATOM 2498 C C . GLU A 1 318 ? 21.509 4.777 -0.631 1.00 91.44 318 GLU A C 1
ATOM 2500 O O . GLU A 1 318 ? 21.424 4.824 0.598 1.00 91.44 318 GLU A O 1
ATOM 2505 N N . THR A 1 319 ? 21.800 5.855 -1.362 1.00 90.69 319 THR A N 1
ATOM 2506 C CA . THR A 1 319 ? 22.189 7.147 -0.767 1.00 90.69 319 THR A CA 1
ATOM 2507 C C . THR A 1 319 ? 21.140 8.244 -0.918 1.00 90.69 319 THR A C 1
ATOM 2509 O O . THR A 1 319 ? 21.171 9.232 -0.181 1.00 90.69 319 THR A O 1
ATOM 2512 N N . GLY A 1 320 ? 20.222 8.091 -1.870 1.00 88.31 320 GLY A N 1
ATOM 2513 C CA . GLY A 1 320 ? 19.203 9.077 -2.187 1.00 88.31 320 GLY A CA 1
ATOM 2514 C C . GLY A 1 320 ? 18.042 9.087 -1.198 1.00 88.31 320 GLY A C 1
ATOM 2515 O O . GLY A 1 320 ? 17.731 8.104 -0.527 1.00 88.31 320 GLY A O 1
ATOM 2516 N N . SER A 1 321 ? 17.350 10.223 -1.146 1.00 88.25 321 SER A N 1
ATOM 2517 C CA . SER A 1 321 ? 15.996 10.305 -0.615 1.00 88.25 321 SER A CA 1
ATOM 2518 C C . SER A 1 321 ? 15.033 10.607 -1.755 1.00 88.25 321 SER A C 1
ATOM 2520 O O . SER A 1 321 ? 15.306 11.441 -2.616 1.00 88.25 321 SER A O 1
ATOM 2522 N N . PHE A 1 322 ? 13.898 9.917 -1.759 1.00 90.88 322 PHE A N 1
ATOM 2523 C CA . PHE A 1 322 ? 12.833 10.146 -2.720 1.00 90.88 322 PHE A CA 1
ATOM 2524 C C . PHE A 1 322 ? 11.552 10.519 -1.985 1.00 90.88 322 PHE A C 1
ATOM 2526 O O . PHE A 1 322 ? 11.174 9.893 -0.989 1.00 90.88 322 PHE A O 1
ATOM 2533 N N . SER A 1 323 ? 10.877 11.544 -2.491 1.00 90.94 323 SER A N 1
ATOM 2534 C CA . SER A 1 323 ? 9.544 11.931 -2.060 1.00 90.94 323 SER A CA 1
ATOM 2535 C C . SER A 1 323 ? 8.666 12.195 -3.270 1.00 90.94 323 SER A C 1
ATOM 2537 O O . SER A 1 323 ? 9.132 12.725 -4.277 1.00 90.94 323 SER A O 1
ATOM 2539 N N . CYS A 1 324 ? 7.390 11.829 -3.181 1.00 90.56 324 CYS A N 1
ATOM 2540 C CA . CYS A 1 324 ? 6.428 12.135 -4.233 1.00 90.56 324 CYS A CA 1
ATOM 2541 C C . CYS A 1 324 ? 5.032 12.360 -3.662 1.00 90.56 324 CYS A C 1
ATOM 2543 O O . CYS A 1 324 ? 4.663 11.771 -2.653 1.00 90.56 324 CYS A O 1
ATOM 2545 N N . ALA A 1 325 ? 4.221 13.155 -4.350 1.00 90.12 325 ALA A N 1
ATOM 2546 C CA . ALA A 1 325 ? 2.828 13.395 -3.981 1.00 90.12 325 ALA A CA 1
ATOM 2547 C C . ALA A 1 325 ? 1.873 12.246 -4.374 1.00 90.12 325 ALA A C 1
ATOM 2549 O O . ALA A 1 325 ? 0.665 12.454 -4.501 1.00 90.12 325 ALA A O 1
ATOM 2550 N N . TYR A 1 326 ? 2.392 11.034 -4.620 1.00 90.19 326 TYR A N 1
ATOM 2551 C CA . TYR A 1 326 ? 1.570 9.925 -5.092 1.00 90.19 326 TYR A CA 1
ATOM 2552 C C . TYR A 1 326 ? 0.583 9.459 -4.012 1.00 90.19 326 TYR A C 1
ATOM 2554 O O . TYR A 1 326 ? 0.930 9.126 -2.874 1.00 90.19 326 TYR A O 1
ATOM 2562 N N . GLY A 1 327 ? -0.674 9.411 -4.424 1.00 92.12 327 GLY A N 1
ATOM 2563 C CA . GLY A 1 327 ? -1.823 8.948 -3.673 1.00 92.12 327 GLY A CA 1
ATOM 2564 C C . GLY A 1 327 ? -3.074 9.249 -4.482 1.00 92.12 327 GLY A C 1
ATOM 2565 O O . GLY A 1 327 ? -3.064 10.112 -5.362 1.00 92.12 327 GLY A O 1
ATOM 2566 N N . VAL A 1 328 ? -4.148 8.525 -4.205 1.00 95.38 328 VAL A N 1
ATOM 2567 C CA . VAL A 1 328 ? -5.452 8.785 -4.812 1.00 95.38 328 VAL A CA 1
ATOM 2568 C C . VAL A 1 328 ? -6.482 9.050 -3.728 1.00 95.38 328 VAL A C 1
ATOM 2570 O O . VAL A 1 328 ? -6.374 8.555 -2.600 1.00 95.38 328 VAL A O 1
ATOM 2573 N N . ALA A 1 329 ? -7.481 9.857 -4.077 1.00 96.88 329 ALA A N 1
ATOM 2574 C CA . ALA A 1 329 ? -8.654 10.028 -3.240 1.00 96.88 329 ALA A CA 1
ATOM 2575 C C . ALA A 1 329 ? -9.365 8.674 -3.055 1.00 96.88 329 ALA A C 1
ATOM 2577 O O . ALA A 1 329 ? -9.346 7.844 -3.972 1.00 96.88 329 ALA A O 1
ATOM 2578 N N . PRO A 1 330 ? -9.995 8.439 -1.894 1.00 97.25 330 PRO A N 1
ATOM 2579 C CA . PRO A 1 330 ? -10.781 7.236 -1.677 1.00 97.25 330 PRO A CA 1
ATOM 2580 C C . PRO A 1 330 ? -11.963 7.189 -2.652 1.00 97.25 330 PRO A C 1
ATOM 2582 O O . PRO A 1 330 ? -12.559 8.219 -2.969 1.00 97.25 330 PRO A O 1
ATOM 2585 N N . VAL A 1 331 ? -12.342 5.988 -3.093 1.00 97.44 331 VAL A N 1
ATOM 2586 C CA . VAL A 1 331 ? -13.559 5.790 -3.899 1.00 97.44 331 VAL A CA 1
ATOM 2587 C C . VAL A 1 331 ? -14.798 6.180 -3.090 1.00 97.44 331 VAL A C 1
ATOM 2589 O O . VAL A 1 331 ? -15.679 6.876 -3.596 1.00 97.44 331 VAL A O 1
ATOM 2592 N N . ARG A 1 332 ? -14.848 5.757 -1.822 1.00 96.56 332 ARG A N 1
ATOM 2593 C CA . ARG A 1 332 ? -15.797 6.228 -0.808 1.00 96.56 332 ARG A CA 1
ATOM 2594 C C . ARG A 1 332 ? -15.071 6.458 0.505 1.00 96.56 332 ARG A C 1
ATOM 2596 O O . ARG A 1 332 ? -14.237 5.651 0.904 1.00 96.56 332 ARG A O 1
ATOM 2603 N N . THR A 1 333 ? -15.415 7.526 1.208 1.00 96.50 333 THR A N 1
ATOM 2604 C CA . THR A 1 333 ? -14.906 7.748 2.566 1.00 96.50 333 THR A CA 1
ATOM 2605 C C . THR A 1 333 ? -15.583 6.797 3.559 1.00 96.50 333 THR A C 1
ATOM 2607 O O . THR A 1 333 ? -16.680 6.272 3.316 1.00 96.50 333 THR A O 1
ATOM 2610 N N . PHE A 1 334 ? -14.971 6.595 4.725 1.00 92.62 334 PHE A N 1
ATOM 2611 C CA . PHE A 1 334 ? -15.590 5.890 5.845 1.00 92.62 334 PHE A CA 1
ATOM 2612 C C . PHE A 1 334 ? -16.889 6.573 6.267 1.00 92.62 334 PHE A C 1
ATOM 2614 O O . PHE A 1 334 ? -17.868 5.889 6.564 1.00 92.62 334 PHE A O 1
ATOM 2621 N N . LYS A 1 335 ? -16.924 7.911 6.244 1.00 92.38 335 LYS A N 1
ATOM 2622 C CA . LYS A 1 335 ? -18.131 8.690 6.536 1.00 92.38 335 LYS A CA 1
ATOM 2623 C C . LYS A 1 335 ? -19.267 8.357 5.567 1.00 92.38 335 LYS A C 1
ATOM 2625 O O . LYS A 1 335 ? -20.341 7.968 6.017 1.00 92.38 335 LYS A O 1
ATOM 2630 N N . GLN A 1 336 ? -19.011 8.428 4.260 1.00 94.25 336 GLN A N 1
ATOM 2631 C CA . GLN A 1 336 ? -20.004 8.079 3.236 1.00 94.25 336 GLN A CA 1
ATOM 2632 C C . GLN A 1 336 ? -20.488 6.635 3.402 1.00 94.25 336 GLN A C 1
ATOM 2634 O O . GLN A 1 336 ? -21.687 6.371 3.394 1.00 94.25 336 GLN A O 1
ATOM 2639 N N . SER A 1 337 ? -19.566 5.700 3.643 1.00 92.56 337 SER A N 1
ATOM 2640 C CA . SER A 1 337 ? -19.920 4.290 3.828 1.00 92.56 337 SER A CA 1
ATOM 2641 C C . SER A 1 337 ? -20.770 4.053 5.088 1.00 92.56 337 SER A C 1
ATOM 2643 O O . SER A 1 337 ? -21.665 3.210 5.073 1.00 92.56 337 SER A O 1
ATOM 2645 N N . ARG A 1 338 ? -20.549 4.804 6.180 1.00 88.69 338 ARG A N 1
ATOM 2646 C CA . ARG A 1 338 ? -21.404 4.749 7.385 1.00 88.69 338 ARG A CA 1
ATOM 2647 C C . ARG A 1 338 ? -22.811 5.256 7.103 1.00 88.69 338 ARG A C 1
ATOM 2649 O O . ARG A 1 338 ? -23.774 4.621 7.530 1.00 88.69 338 ARG A O 1
ATOM 2656 N N . GLU A 1 339 ? -22.925 6.372 6.388 1.00 90.19 339 GLU A N 1
ATOM 2657 C CA . GLU A 1 339 ? -24.211 6.962 6.008 1.00 90.19 339 GLU A CA 1
ATOM 2658 C C . GLU A 1 339 ? -25.037 5.987 5.154 1.00 90.19 339 GLU A C 1
ATOM 2660 O O . GLU A 1 339 ? -26.210 5.755 5.448 1.00 90.19 339 GLU A O 1
ATOM 2665 N N . GLU A 1 340 ? -24.413 5.333 4.170 1.00 89.25 340 GLU A N 1
ATOM 2666 C CA . GLU A 1 340 ? -25.053 4.316 3.320 1.00 89.25 340 GLU A CA 1
ATOM 2667 C C . GLU A 1 340 ? -25.520 3.081 4.101 1.00 89.25 340 GLU A C 1
ATOM 2669 O O . GLU A 1 340 ? -26.558 2.495 3.789 1.00 89.25 340 GLU A O 1
ATOM 2674 N N . LEU A 1 341 ? -24.780 2.694 5.142 1.00 83.62 341 LEU A N 1
ATOM 2675 C CA . LEU A 1 341 ? -25.149 1.599 6.040 1.00 83.62 341 LEU A CA 1
ATOM 2676 C C . LEU A 1 341 ? -26.208 2.003 7.082 1.00 83.62 341 LEU A C 1
ATOM 2678 O O . LEU A 1 341 ? -26.585 1.180 7.918 1.00 83.62 341 LEU A O 1
ATOM 2682 N N . GLY A 1 342 ? -26.688 3.252 7.063 1.00 84.06 342 GLY A N 1
ATOM 2683 C CA . GLY A 1 342 ? -27.650 3.769 8.039 1.00 84.06 342 GLY A CA 1
ATOM 2684 C C . GLY A 1 342 ? -27.060 3.955 9.441 1.00 84.06 342 GLY A C 1
ATOM 2685 O O . GLY A 1 342 ? -27.800 4.043 10.422 1.00 84.06 342 GLY A O 1
ATOM 2686 N N . ILE A 1 343 ? -25.731 4.018 9.558 1.00 79.88 343 ILE A N 1
ATOM 2687 C CA . ILE A 1 343 ? -25.012 4.225 10.816 1.00 79.88 343 ILE A CA 1
ATOM 2688 C C . ILE A 1 343 ? -24.895 5.740 11.034 1.00 79.88 343 ILE A C 1
ATOM 2690 O O . ILE A 1 343 ? -23.888 6.363 10.709 1.00 79.88 343 ILE A O 1
ATOM 2694 N N . THR A 1 344 ? -25.957 6.364 11.545 1.00 66.50 344 THR A N 1
ATOM 2695 C CA . THR A 1 344 ? -26.002 7.824 11.743 1.00 66.50 344 THR A CA 1
ATOM 2696 C C . THR A 1 344 ? -25.013 8.316 12.811 1.00 66.50 344 THR A C 1
ATOM 2698 O O . THR A 1 344 ? -24.943 7.738 13.897 1.00 66.50 344 THR A O 1
ATOM 2701 N N . GLU A 1 345 ? -24.351 9.453 12.551 1.00 57.22 345 GLU A N 1
ATOM 2702 C CA . GLU A 1 345 ? -23.407 10.204 13.418 1.00 57.22 345 GLU A CA 1
ATOM 2703 C C . GLU A 1 345 ? -23.976 10.690 14.774 1.00 57.22 345 GLU A C 1
ATOM 2705 O O . GLU A 1 345 ? -23.312 11.434 15.496 1.00 57.22 345 GLU A O 1
ATOM 2710 N N . ALA A 1 346 ? -25.177 10.269 15.188 1.00 49.75 346 ALA A N 1
ATOM 2711 C CA . ALA A 1 346 ? -25.822 10.703 16.436 1.00 49.75 346 ALA A CA 1
ATOM 2712 C C . ALA A 1 346 ? -25.027 10.364 17.726 1.00 49.75 346 ALA A C 1
ATOM 2714 O O . ALA A 1 346 ? -25.488 10.638 18.833 1.00 49.75 346 ALA A O 1
ATOM 2715 N N . ALA A 1 347 ? -23.836 9.775 17.594 1.00 44.62 347 ALA A N 1
ATOM 2716 C CA . ALA A 1 347 ? -22.940 9.365 18.660 1.00 44.62 347 ALA A CA 1
ATOM 2717 C C . ALA A 1 347 ? -21.691 10.253 18.856 1.00 44.62 347 ALA A C 1
ATOM 2719 O O . ALA A 1 347 ? -21.156 10.224 19.959 1.00 44.62 347 ALA A O 1
ATOM 2720 N N . GLU A 1 348 ? -21.246 11.037 17.865 1.00 43.59 348 GLU A N 1
ATOM 2721 C CA . GLU A 1 348 ? -19.944 11.746 17.932 1.00 43.59 348 GLU A CA 1
ATOM 2722 C C . GLU A 1 348 ? -20.043 13.206 18.410 1.00 43.59 348 GLU A C 1
ATOM 2724 O O . GLU A 1 348 ? -19.062 13.784 18.858 1.00 43.59 348 GLU A O 1
ATOM 2729 N N . LYS A 1 349 ? -21.241 13.805 18.436 1.00 34.59 349 LYS A N 1
ATOM 2730 C CA . LYS A 1 349 ? -21.444 15.184 18.935 1.00 34.59 349 LYS A CA 1
ATOM 2731 C C . LYS A 1 349 ? -21.547 15.319 20.467 1.00 34.59 349 LYS A C 1
ATOM 2733 O O . LYS A 1 349 ? -22.090 16.312 20.943 1.00 34.59 349 LYS A O 1
ATOM 2738 N N . MET A 1 350 ? -21.070 14.344 21.245 1.00 32.81 350 MET A N 1
ATOM 2739 C CA . MET A 1 350 ? -21.031 14.431 22.720 1.00 32.81 350 MET A CA 1
ATOM 2740 C C . MET A 1 350 ? -19.618 14.460 23.318 1.00 32.81 350 MET A C 1
ATOM 2742 O O . MET A 1 350 ? -19.501 14.419 24.538 1.00 32.81 350 MET A O 1
ATOM 2746 N N . GLU A 1 351 ? -18.572 14.588 22.501 1.00 34.91 351 GLU A N 1
ATOM 2747 C CA . GLU A 1 351 ? -17.199 14.786 22.982 1.00 34.91 351 GLU A CA 1
ATOM 2748 C C . GLU A 1 351 ? -16.617 16.087 22.416 1.00 34.91 351 GLU A C 1
ATOM 2750 O O . GLU A 1 351 ? -15.948 16.122 21.386 1.00 34.91 351 GLU A O 1
ATOM 2755 N N . CYS A 1 352 ? -16.942 17.179 23.104 1.00 32.25 352 CYS A N 1
ATOM 2756 C CA . CYS A 1 352 ? -16.087 18.344 23.307 1.00 32.25 352 CYS A CA 1
ATOM 2757 C C . CYS A 1 352 ? -16.272 18.772 24.761 1.00 32.25 352 CYS A C 1
ATOM 2759 O O . CYS A 1 352 ? -17.451 18.852 25.187 1.00 32.25 352 CYS A O 1
#